Protein AF-0000000079733474 (afdb_homodimer)

Organism: Coffea canephora (NCBI:txid49390)

Nearest PDB structures (foldseek):
  1xg2-assembly1_B  TM=8.957E-01  e=2.834E-08  Actinidia chinensis
  2cj5-assembly1_A  TM=8.969E-01  e=4.869E-07  Nicotiana tabacum
  2cj7-assembly1_A  TM=8.926E-01  e=4.869E-07  Nicotiana tabacum
  1x91-assembly1_A  TM=8.180E-01  e=1.060E-05  Arabidopsis thaliana
  1x8z-assembly1_A-2  TM=7.381E-01  e=6.004E-06  Arabidopsis thaliana

Radius of gyration: 31.04 Å; Cα contacts (8 Å, |Δi|>4): 417; chains: 2; bounding box: 146×64×80 Å

Secondary structure (DSSP, 8-state):
--GGGGGGGGGTT---------------HHHHHHTTSS-HHHHHHHHHTSGGGGG--HHHHHHHHHHHHHHHHHHHHHHHHHHHHH-TT-HHHHHHHHHHHHHHHHHHHHHHHHHHHHHTT-HHHHHHHHHHHHHHHHHHHHHHHTSTT-PPPHHHHHHHHHHHHHHHHHHHHHHHH--/--GGGGGGGGGTT---------------HHHHHHTTSS-HHHHHHHHHTSGGGGG--HHHHHHHHHHHHHHHHHHHHHHHHHHHHH-TT-HHHHHHHHHHHHHHHHHHHHHHHHHHHHHTT-HHHHHHHHHHHHHHHHHHHHHHHTSTT-PPPHHHHHHHHHHHHHHHHHHHHHHHH--

Solvent-accessible surface area (backbone atoms only — not comparable to full-atom values): 19167 Å² total; per-residue (Å²): 136,77,79,73,69,74,72,67,67,71,67,65,70,68,64,72,79,69,69,74,70,71,67,70,67,75,65,50,70,63,54,60,53,26,67,66,26,89,44,42,68,60,40,49,54,57,45,70,72,37,75,68,47,82,78,41,53,73,67,48,47,30,49,50,37,45,48,50,31,36,52,48,33,49,52,50,27,53,52,33,57,54,46,42,69,68,37,76,87,36,69,67,58,28,53,53,38,50,52,32,28,52,26,28,51,51,17,36,53,25,36,53,51,16,51,55,24,49,74,70,64,36,35,58,59,18,40,47,23,36,52,45,27,45,47,32,51,53,44,37,56,38,54,32,70,73,34,86,95,46,78,74,55,68,70,57,53,53,53,48,50,50,39,34,53,39,33,47,32,26,42,31,40,34,55,60,67,54,101,134,79,79,72,69,76,72,66,66,72,67,64,69,67,63,72,78,69,69,72,70,71,67,72,68,76,65,50,72,63,55,61,52,24,68,65,26,91,43,41,68,58,42,51,54,56,44,69,71,37,74,69,49,81,78,41,54,74,67,48,47,32,49,51,37,45,49,52,31,36,51,48,33,50,52,49,27,52,51,33,56,54,46,43,67,68,39,77,86,37,70,67,58,29,53,53,38,50,53,33,27,52,26,27,50,52,17,36,53,26,36,52,50,16,50,56,23,51,77,70,64,37,35,57,60,19,40,50,23,38,53,44,26,46,48,32,52,52,45,37,56,38,54,31,69,72,34,86,93,47,76,72,56,68,70,58,52,52,51,49,50,50,38,35,52,39,32,48,32,27,44,32,40,34,56,61,69,54,100

Structure (mmCIF, N/CA/C/O backbone):
data_AF-0000000079733474-model_v1
#
loop_
_entity.id
_entity.type
_entity.pdbx_description
1 polymer 'Pectinesterase inhibitor domain-containing protein'
#
loop_
_atom_site.group_PDB
_atom_site.id
_atom_site.type_symbol
_atom_site.label_atom_id
_atom_site.label_alt_id
_atom_site.label_comp_id
_atom_site.label_asym_id
_atom_site.label_entity_id
_atom_site.label_seq_id
_atom_site.pdbx_PDB_ins_code
_atom_site.Cartn_x
_atom_site.Cartn_y
_atom_site.Cartn_z
_atom_site.occupancy
_atom_site.B_iso_or_equiv
_atom_site.auth_seq_id
_atom_site.auth_comp_id
_atom_site.auth_asym_id
_atom_site.auth_atom_id
_atom_site.pdbx_PDB_model_num
ATOM 1 N N . MET A 1 1 ? 66.438 27.531 -57.312 1 30.08 1 MET A N 1
ATOM 2 C CA . MET A 1 1 ? 66.312 27.219 -55.875 1 30.08 1 MET A CA 1
ATOM 3 C C . MET A 1 1 ? 64.812 27.156 -55.469 1 30.08 1 MET A C 1
ATOM 5 O O . MET A 1 1 ? 64.5 27.281 -54.281 1 30.08 1 MET A O 1
ATOM 9 N N . ALA A 1 2 ? 63.906 27 -56.406 1 34.25 2 ALA A N 1
ATOM 10 C CA . ALA A 1 2 ? 62.469 27.078 -56.469 1 34.25 2 ALA A CA 1
ATOM 11 C C . ALA A 1 2 ? 61.812 25.875 -55.781 1 34.25 2 ALA A C 1
ATOM 13 O O . ALA A 1 2 ? 60.594 25.672 -55.875 1 34.25 2 ALA A O 1
ATOM 14 N N . TYR A 1 3 ? 62.656 24.906 -55.25 1 37.22 3 TYR A N 1
ATOM 15 C CA . TYR A 1 3 ? 62.094 23.609 -54.906 1 37.22 3 TYR A CA 1
ATOM 16 C C . TYR A 1 3 ? 61.156 23.75 -53.688 1 37.22 3 TYR A C 1
ATOM 18 O O . TYR A 1 3 ? 60.781 22.75 -53.062 1 37.22 3 TYR A O 1
ATOM 26 N N . TYR A 1 4 ? 60.906 25.062 -53.188 1 40.09 4 TYR A N 1
ATOM 27 C CA . TYR A 1 4 ? 60.344 25.078 -51.844 1 40.09 4 TYR A CA 1
ATOM 28 C C . TYR A 1 4 ? 58.875 24.625 -51.875 1 40.09 4 TYR A C 1
ATOM 30 O O . TYR A 1 4 ? 58.219 24.547 -50.844 1 40.09 4 TYR A O 1
ATOM 38 N N . SER A 1 5 ? 58.188 24.562 -53.062 1 43.62 5 SER A N 1
ATOM 39 C CA . SER A 1 5 ? 56.75 24.75 -52.938 1 43.62 5 SER A CA 1
ATOM 40 C C . SER A 1 5 ? 56.062 23.469 -52.469 1 43.62 5 SER A C 1
ATOM 42 O O . SER A 1 5 ? 54.906 23.469 -52.125 1 43.62 5 SER A O 1
ATOM 44 N N . SER A 1 6 ? 56.656 22.266 -52.75 1 45.25 6 SER A N 1
ATOM 45 C CA . SER A 1 6 ? 55.688 21.172 -52.781 1 45.25 6 SER A CA 1
ATOM 46 C C . SER A 1 6 ? 55.344 20.703 -51.375 1 45.25 6 SER A C 1
ATOM 48 O O . SER A 1 6 ? 54.562 19.75 -51.219 1 45.25 6 SER A O 1
ATOM 50 N N . PHE A 1 7 ? 56.031 21.125 -50.312 1 41.16 7 PHE A N 1
ATOM 51 C CA . PHE A 1 7 ? 55.906 20.328 -49.094 1 41.16 7 PHE A CA 1
ATOM 52 C C . PHE A 1 7 ? 54.594 20.688 -48.375 1 41.16 7 PHE A C 1
ATOM 54 O O . PHE A 1 7 ? 54.25 20.031 -47.375 1 41.16 7 PHE A O 1
ATOM 61 N N . ALA A 1 8 ? 53.844 21.75 -48.719 1 45.03 8 ALA A N 1
ATOM 62 C CA . ALA A 1 8 ? 52.844 22.203 -47.781 1 45.03 8 ALA A CA 1
ATOM 63 C C . ALA A 1 8 ? 51.594 21.344 -47.844 1 45.03 8 ALA A C 1
ATOM 65 O O . ALA A 1 8 ? 50.688 21.438 -47 1 45.03 8 ALA A O 1
ATOM 66 N N . ILE A 1 9 ? 51.375 20.656 -48.969 1 47.38 9 ILE A N 1
ATOM 67 C CA . ILE A 1 9 ? 50 20.203 -49.156 1 47.38 9 ILE A CA 1
ATOM 68 C C . ILE A 1 9 ? 49.75 18.953 -48.312 1 47.38 9 ILE A C 1
ATOM 70 O O . ILE A 1 9 ? 48.594 18.578 -48.094 1 47.38 9 ILE A O 1
ATOM 74 N N . VAL A 1 10 ? 50.812 18.203 -47.906 1 45.06 10 VAL A N 1
ATOM 75 C CA . VAL A 1 10 ? 50.469 16.922 -47.312 1 45.06 10 VAL A CA 1
ATOM 76 C C . VAL A 1 10 ? 49.906 17.109 -45.938 1 45.06 10 VAL A C 1
ATOM 78 O O . VAL A 1 10 ? 49.375 16.172 -45.312 1 45.06 10 VAL A O 1
ATOM 81 N N . LEU A 1 11 ? 50.031 18.297 -45.281 1 43.94 11 LEU A N 1
ATOM 82 C CA . LEU A 1 11 ? 49.625 18.375 -43.875 1 43.94 11 LEU A CA 1
ATOM 83 C C . LEU A 1 11 ? 48.125 18.375 -43.719 1 43.94 11 LEU A C 1
ATOM 85 O O . LEU A 1 11 ? 47.594 18.078 -42.625 1 43.94 11 LEU A O 1
ATOM 89 N N . ALA A 1 12 ? 47.406 18.812 -44.719 1 46.16 12 ALA A N 1
ATOM 90 C CA . ALA A 1 12 ? 46 19.078 -44.406 1 46.16 12 ALA A CA 1
ATOM 91 C C . ALA A 1 12 ? 45.219 17.781 -44.219 1 46.16 12 ALA A C 1
ATOM 93 O O . ALA A 1 12 ? 44.219 17.75 -43.5 1 46.16 12 ALA A O 1
ATOM 94 N N . LEU A 1 13 ? 45.531 16.797 -45.031 1 40.66 13 LEU A N 1
ATOM 95 C CA . LEU A 1 13 ? 44.531 15.734 -45.094 1 40.66 13 LEU A CA 1
ATOM 96 C C . LEU A 1 13 ? 44.594 14.867 -43.844 1 40.66 13 LEU A C 1
ATOM 98 O O . LEU A 1 13 ? 43.844 13.906 -43.719 1 40.66 13 LEU A O 1
ATOM 102 N N . CYS A 1 14 ? 45.625 15.023 -43.094 1 40.81 14 CYS A N 1
ATOM 103 C CA . CYS A 1 14 ? 45.562 14.086 -41.969 1 40.81 14 CYS A CA 1
ATOM 104 C C . CYS A 1 14 ? 44.406 14.469 -41.031 1 40.81 14 CYS A C 1
ATOM 106 O O . CYS A 1 14 ? 44.656 15.156 -40.031 1 40.81 14 CYS A O 1
ATOM 108 N N . ILE A 1 15 ? 43.469 15.227 -41.5 1 40.75 15 ILE A N 1
ATOM 109 C CA . ILE A 1 15 ? 42.375 15.328 -40.531 1 40.75 15 ILE A CA 1
ATOM 110 C C . ILE A 1 15 ? 41.938 13.938 -40.062 1 40.75 15 ILE A C 1
ATOM 112 O O . ILE A 1 15 ? 41.531 13.109 -40.875 1 40.75 15 ILE A O 1
ATOM 116 N N . SER A 1 16 ? 42.562 13.43 -38.969 1 37.5 16 SER A N 1
ATOM 117 C CA . SER A 1 16 ? 42.344 12.289 -38.094 1 37.5 16 SER A CA 1
ATOM 118 C C . SER A 1 16 ? 40.844 12 -37.938 1 37.5 16 SER A C 1
ATOM 120 O O . SER A 1 16 ? 40.062 12.914 -37.719 1 37.5 16 SER A O 1
ATOM 122 N N . PHE A 1 17 ? 40.375 10.984 -38.75 1 41.12 17 PHE A N 1
ATOM 123 C CA . PHE A 1 17 ? 39.188 10.203 -38.375 1 41.12 17 PHE A CA 1
ATOM 124 C C . PHE A 1 17 ? 39.125 10.016 -36.844 1 41.12 17 PHE A C 1
ATOM 126 O O . PHE A 1 17 ? 39.812 9.141 -36.312 1 41.12 17 PHE A O 1
ATOM 133 N N . GLN A 1 18 ? 39.062 11.07 -36.125 1 40.47 18 GLN A N 1
ATOM 134 C CA . GLN A 1 18 ? 38.594 10.781 -34.75 1 40.47 18 GLN A CA 1
ATOM 135 C C . GLN A 1 18 ? 37.344 9.898 -34.781 1 40.47 18 GLN A C 1
ATOM 137 O O . GLN A 1 18 ? 36.312 10.305 -35.281 1 40.47 18 GLN A O 1
ATOM 142 N N . SER A 1 19 ? 37.562 8.633 -35.031 1 34.56 19 SER A N 1
ATOM 143 C CA . SER A 1 19 ? 36.469 7.738 -34.656 1 34.56 19 SER A CA 1
ATOM 144 C C . SER A 1 19 ? 35.875 8.141 -33.312 1 34.56 19 SER A C 1
ATOM 146 O O . SER A 1 19 ? 36.531 8.078 -32.281 1 34.56 19 SER A O 1
ATOM 148 N N . ALA A 1 20 ? 34.969 9.062 -33.25 1 39.34 20 ALA A N 1
ATOM 149 C CA . ALA A 1 20 ? 34.094 9.07 -32.094 1 39.34 20 ALA A CA 1
ATOM 150 C C . ALA A 1 20 ? 33.781 7.645 -31.641 1 39.34 20 ALA A C 1
ATOM 152 O O . ALA A 1 20 ? 33.094 6.891 -32.344 1 39.34 20 ALA A O 1
ATOM 153 N N . ILE A 1 21 ? 34.781 6.98 -31.109 1 38.31 21 ILE A N 1
ATOM 154 C CA . ILE A 1 21 ? 34.375 5.852 -30.297 1 38.31 21 ILE A CA 1
ATOM 155 C C . ILE A 1 21 ? 33.031 6.172 -29.641 1 38.31 21 ILE A C 1
ATOM 157 O O . ILE A 1 21 ? 32.938 7.055 -28.797 1 38.31 21 ILE A O 1
ATOM 161 N N . HIS A 1 22 ? 32 6.086 -30.406 1 38.53 22 HIS A N 1
ATOM 162 C CA . HIS A 1 22 ? 30.734 5.898 -29.703 1 38.53 22 HIS A CA 1
ATOM 163 C C . HIS A 1 22 ? 30.859 4.859 -28.594 1 38.53 22 HIS A C 1
ATOM 165 O O . HIS A 1 22 ? 30.875 3.654 -28.875 1 38.53 22 HIS A O 1
ATOM 171 N N . VAL A 1 23 ? 31.703 5.109 -27.578 1 38.56 23 VAL A N 1
ATOM 172 C CA . VAL A 1 23 ? 31.484 4.32 -26.359 1 38.56 23 VAL A CA 1
ATOM 173 C C . VAL A 1 23 ? 30 4.121 -26.141 1 38.56 23 VAL A C 1
ATOM 175 O O . VAL A 1 23 ? 29.25 5.086 -25.953 1 38.56 23 VAL A O 1
ATOM 178 N N . GLN A 1 24 ? 29.359 3.363 -26.859 1 39.94 24 GLN A N 1
ATOM 179 C CA . GLN A 1 24 ? 28.109 2.908 -26.25 1 39.94 24 GLN A CA 1
ATOM 180 C C . GLN A 1 24 ? 28.266 2.713 -24.75 1 39.94 24 GLN A C 1
ATOM 182 O O . GLN A 1 24 ? 28.969 1.796 -24.312 1 39.94 24 GLN A O 1
ATOM 187 N N . GLY A 1 25 ? 28.547 3.74 -24.047 1 41 25 GLY A N 1
ATOM 188 C CA . GLY A 1 25 ? 28.703 3.609 -22.609 1 41 25 GLY A CA 1
ATOM 189 C C . GLY A 1 25 ? 27.812 2.539 -22 1 41 25 GLY A C 1
ATOM 190 O O . GLY A 1 25 ? 26.594 2.572 -22.188 1 41 25 GLY A O 1
ATOM 191 N N . ASP A 1 26 ? 28.156 1.216 -22.109 1 46.62 26 ASP A N 1
ATOM 192 C CA . ASP A 1 26 ? 27.484 0.209 -21.281 1 46.62 26 ASP A CA 1
ATOM 193 C C . ASP A 1 26 ? 26.812 0.846 -20.078 1 46.62 26 ASP A C 1
ATOM 195 O O . ASP A 1 26 ? 27.484 1.396 -19.203 1 46.62 26 ASP A O 1
ATOM 199 N N . SER A 1 27 ? 25.672 1.315 -20.125 1 64.75 27 SER A N 1
ATOM 200 C CA . SER A 1 27 ? 24.953 1.876 -18.984 1 64.75 27 SER A CA 1
ATOM 201 C C . SER A 1 27 ? 25.219 1.09 -17.703 1 64.75 27 SER A C 1
ATOM 203 O O . SER A 1 27 ? 25.125 -0.139 -17.703 1 64.75 27 SER A O 1
ATOM 205 N N . SER A 1 28 ? 25.906 1.694 -16.766 1 86.19 28 SER A N 1
ATOM 206 C CA . SER A 1 28 ? 26.156 1.092 -15.461 1 86.19 28 SER A CA 1
ATOM 207 C C . SER A 1 28 ? 24.875 0.479 -14.891 1 86.19 28 SER A C 1
ATOM 209 O O . SER A 1 28 ? 23.781 0.761 -15.367 1 86.19 28 SER A O 1
ATOM 211 N N . LEU A 1 29 ? 24.984 -0.535 -14.258 1 94.25 29 LEU A N 1
ATOM 212 C CA . LEU A 1 29 ? 23.859 -1.15 -13.562 1 94.25 29 LEU A CA 1
ATOM 213 C C . LEU A 1 29 ? 22.969 -0.09 -12.922 1 94.25 29 LEU A C 1
ATOM 215 O O . LEU A 1 29 ? 21.75 -0.213 -12.938 1 94.25 29 LEU A O 1
ATOM 219 N N . ILE A 1 30 ? 23.547 0.97 -12.539 1 96.31 30 ILE A N 1
ATOM 220 C CA . ILE A 1 30 ? 22.797 2.062 -11.922 1 96.31 30 ILE A CA 1
ATOM 221 C C . ILE A 1 30 ? 21.906 2.729 -12.961 1 96.31 30 ILE A C 1
ATOM 223 O O . ILE A 1 30 ? 20.719 2.949 -12.719 1 96.31 30 ILE A O 1
ATOM 227 N N . GLU A 1 31 ? 22.438 3.037 -14.125 1 95.56 31 GLU A N 1
ATOM 228 C CA . GLU A 1 31 ? 21.656 3.699 -15.172 1 95.56 31 GLU A CA 1
ATOM 229 C C . GLU A 1 31 ? 20.5 2.82 -15.648 1 95.56 31 GLU A C 1
ATOM 231 O O . GLU A 1 31 ? 19.375 3.293 -15.797 1 95.56 31 GLU A O 1
ATOM 236 N N . SER A 1 32 ? 20.797 1.6 -15.852 1 95.31 32 SER A N 1
ATOM 237 C CA . SER A 1 32 ? 19.75 0.675 -16.297 1 95.31 32 SER A CA 1
ATOM 238 C C . SER A 1 32 ? 18.672 0.508 -15.234 1 95.31 32 SER A C 1
ATOM 240 O O . SER A 1 32 ? 17.484 0.453 -15.555 1 95.31 32 SER A O 1
ATOM 242 N N . THR A 1 33 ? 19.094 0.412 -13.969 1 95.94 33 THR A N 1
ATOM 243 C CA . THR A 1 33 ? 18.172 0.291 -12.844 1 95.94 33 THR A CA 1
ATOM 244 C C . THR A 1 33 ? 17.297 1.529 -12.734 1 95.94 33 THR A C 1
ATOM 246 O O . THR A 1 33 ? 16.094 1.421 -12.461 1 95.94 33 THR A O 1
ATOM 249 N N . CYS A 1 34 ? 17.781 2.676 -13.039 1 97.56 34 CYS A N 1
ATOM 250 C CA . CYS A 1 34 ? 17.047 3.922 -12.812 1 97.56 34 CYS A CA 1
ATOM 251 C C . CYS A 1 34 ? 16.109 4.227 -13.984 1 97.56 34 CYS A C 1
ATOM 253 O O . CYS A 1 34 ? 15.188 5.027 -13.844 1 97.56 34 CYS A O 1
ATOM 255 N N . LYS A 1 35 ? 16.266 3.607 -15.086 1 95.75 35 LYS A N 1
ATOM 256 C CA . LYS A 1 35 ? 15.43 3.842 -16.266 1 95.75 35 LYS A CA 1
ATOM 257 C C . LYS A 1 35 ? 14.008 3.355 -16.016 1 95.75 35 LYS A C 1
ATOM 259 O O . LYS A 1 35 ? 13.062 3.846 -16.656 1 95.75 35 LYS A O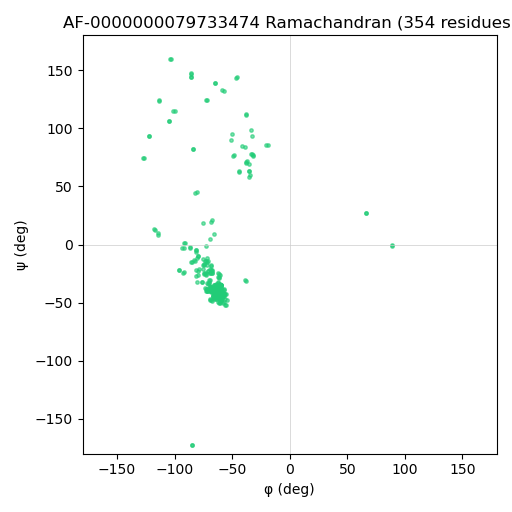 1
ATOM 264 N N . VAL A 1 36 ? 13.906 2.467 -15.07 1 93.31 36 VAL A N 1
ATOM 265 C CA . VAL A 1 36 ? 12.586 1.883 -14.836 1 93.31 36 VAL A CA 1
ATOM 266 C C . VAL A 1 36 ? 11.844 2.697 -13.781 1 93.31 36 VAL A C 1
ATOM 268 O O . VAL A 1 36 ? 10.719 2.35 -13.406 1 93.31 36 VAL A O 1
ATOM 271 N N . THR A 1 37 ? 12.383 3.738 -13.273 1 95.19 37 THR A N 1
ATOM 272 C CA . THR A 1 37 ? 11.773 4.523 -12.203 1 95.19 37 THR A CA 1
ATOM 273 C C . THR A 1 37 ? 11.188 5.82 -12.75 1 95.19 37 THR A C 1
ATOM 275 O O . THR A 1 37 ? 11.578 6.281 -13.828 1 95.19 37 THR A O 1
ATOM 278 N N . ASN A 1 38 ? 10.266 6.438 -12.031 1 93.62 38 ASN A N 1
ATOM 279 C CA . ASN A 1 38 ? 9.609 7.672 -12.438 1 93.62 38 ASN A CA 1
ATOM 280 C C . ASN A 1 38 ? 10.461 8.898 -12.102 1 93.62 38 ASN A C 1
ATOM 282 O O . ASN A 1 38 ? 10.195 9.992 -12.594 1 93.62 38 ASN A O 1
ATOM 286 N N . TYR A 1 39 ? 11.43 8.758 -11.305 1 97.44 39 TYR A N 1
ATOM 287 C CA . TYR A 1 39 ? 12.297 9.852 -10.883 1 97.44 39 TYR A CA 1
ATOM 288 C C . TYR A 1 39 ? 13.766 9.523 -11.133 1 97.44 39 TYR A C 1
ATOM 290 O O . TYR A 1 39 ? 14.531 9.344 -10.188 1 97.44 39 TYR A O 1
ATOM 298 N N . TYR A 1 40 ? 14.125 9.594 -12.461 1 97.38 40 TYR A N 1
ATOM 299 C CA . TYR A 1 40 ? 15.422 9.141 -12.953 1 97.38 40 TYR A CA 1
ATOM 300 C C . TYR A 1 40 ? 16.547 9.914 -12.289 1 97.38 40 TYR A C 1
ATOM 302 O O . TYR A 1 40 ? 17.5 9.32 -11.773 1 97.38 40 TYR A O 1
ATOM 310 N N . ASP A 1 41 ? 16.422 11.219 -12.258 1 97.69 41 ASP A N 1
ATOM 311 C CA . ASP A 1 41 ? 17.5 12.047 -11.719 1 97.69 41 ASP A CA 1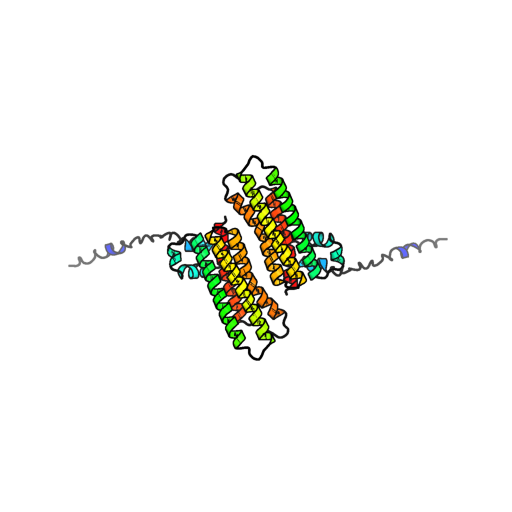
ATOM 312 C C . ASP A 1 41 ? 17.672 11.812 -10.219 1 97.69 41 ASP A C 1
ATOM 314 O O . ASP A 1 41 ? 18.797 11.766 -9.719 1 97.69 41 ASP A O 1
ATOM 318 N N . LEU A 1 42 ? 16.594 11.664 -9.578 1 98.31 42 LEU A N 1
ATOM 319 C CA . LEU A 1 42 ? 16.641 11.367 -8.148 1 98.31 42 LEU A CA 1
ATOM 320 C C . LEU A 1 42 ? 17.297 10.008 -7.906 1 98.31 42 LEU A C 1
ATOM 322 O O . LEU A 1 42 ? 18.125 9.859 -7 1 98.31 42 LEU A O 1
ATOM 326 N N . CYS A 1 43 ? 16.906 9.078 -8.68 1 98.5 43 CYS A N 1
ATOM 327 C CA . CYS A 1 43 ? 17.484 7.738 -8.609 1 98.5 43 CYS A CA 1
ATOM 328 C C . CYS A 1 43 ? 19 7.789 -8.789 1 98.5 43 CYS A C 1
ATOM 330 O O . CYS A 1 43 ? 19.75 7.312 -7.938 1 98.5 43 CYS A O 1
ATOM 332 N N . ILE A 1 44 ? 19.438 8.438 -9.844 1 98.12 44 ILE A N 1
ATOM 333 C CA . ILE A 1 44 ? 20.859 8.523 -10.195 1 98.12 44 ILE A CA 1
ATOM 334 C C . ILE A 1 44 ? 21.625 9.219 -9.078 1 98.12 44 ILE A C 1
ATOM 336 O O . ILE A 1 44 ? 22.625 8.695 -8.586 1 98.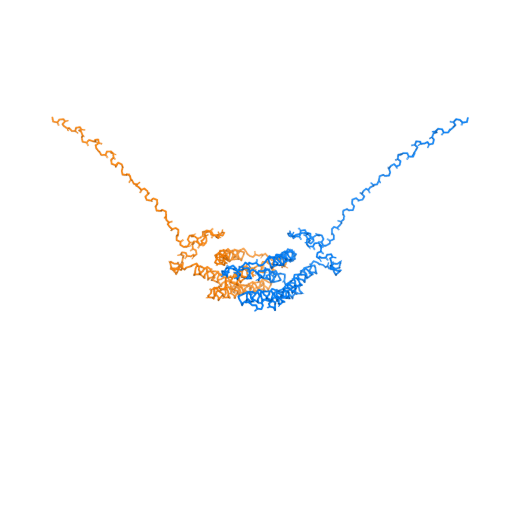12 44 ILE A O 1
ATOM 340 N N . SER A 1 45 ? 21.156 10.32 -8.664 1 97.81 45 SER A N 1
ATOM 341 C CA . SER A 1 45 ? 21.875 11.094 -7.656 1 97.81 45 SER A CA 1
ATOM 342 C C . SER A 1 45 ? 21.922 10.352 -6.324 1 97.81 45 SER A C 1
ATOM 344 O O . SER A 1 45 ? 22.953 10.375 -5.641 1 97.81 45 SER A O 1
ATOM 346 N N . SER A 1 46 ? 20.859 9.672 -5.922 1 98.19 46 SER A N 1
ATOM 347 C CA . SER A 1 46 ? 20.812 8.945 -4.656 1 98.19 46 SER A CA 1
ATOM 348 C C . SER A 1 46 ? 21.797 7.777 -4.652 1 98.19 46 SER A C 1
ATOM 350 O O . SER A 1 46 ? 22.562 7.609 -3.707 1 98.19 46 SER A O 1
ATOM 352 N N . LEU A 1 47 ? 21.766 7.062 -5.691 1 98.19 47 LEU A N 1
ATOM 353 C CA . LEU A 1 47 ? 22.609 5.871 -5.758 1 98.19 47 LEU A CA 1
ATOM 354 C C . LEU A 1 47 ? 24.078 6.246 -5.926 1 98.19 47 LEU A C 1
ATOM 356 O O . LEU A 1 47 ? 24.938 5.672 -5.273 1 98.19 47 LEU A O 1
ATOM 360 N N . LYS A 1 48 ? 24.359 7.215 -6.707 1 96.38 48 LYS A N 1
ATOM 361 C CA . LYS A 1 48 ? 25.75 7.602 -6.961 1 96.38 48 LYS A CA 1
ATOM 362 C C . LYS A 1 48 ? 26.359 8.258 -5.734 1 96.38 48 LYS A C 1
ATOM 364 O O . LYS A 1 48 ? 27.594 8.312 -5.605 1 96.38 48 LYS A O 1
ATOM 369 N N . SER A 1 49 ? 25.516 8.781 -4.883 1 96.44 49 SER A N 1
ATOM 370 C CA . SER A 1 49 ? 26.016 9.391 -3.66 1 96.44 49 SER A CA 1
ATOM 371 C C . SER A 1 49 ? 26.438 8.336 -2.648 1 96.44 49 SER A C 1
ATOM 373 O O . SER A 1 49 ? 27.125 8.648 -1.667 1 96.44 49 SER A O 1
ATOM 375 N N . ASP A 1 50 ? 26.016 7.148 -2.791 1 96.81 50 ASP A N 1
ATOM 376 C CA . ASP A 1 50 ? 26.406 6.035 -1.929 1 96.81 50 ASP A CA 1
ATOM 377 C C . ASP A 1 50 ? 27.484 5.184 -2.586 1 96.81 50 ASP A C 1
ATOM 379 O O . ASP A 1 50 ? 27.203 4.457 -3.547 1 96.81 50 ASP A O 1
ATOM 383 N N . LEU A 1 51 ? 28.656 5.121 -2.066 1 94.75 51 LEU A N 1
ATOM 384 C CA . LEU A 1 51 ? 29.812 4.469 -2.674 1 94.75 51 LEU A CA 1
ATOM 385 C C . LEU A 1 51 ? 29.609 2.957 -2.736 1 94.75 51 LEU A C 1
ATOM 387 O O . LEU A 1 51 ? 30.234 2.277 -3.561 1 94.75 51 LEU A O 1
ATOM 391 N N . THR A 1 52 ? 28.781 2.475 -1.935 1 95.38 52 THR A N 1
ATOM 392 C CA . THR A 1 52 ? 28.562 1.032 -1.947 1 95.38 52 THR A CA 1
ATOM 393 C C . THR A 1 52 ? 27.797 0.615 -3.195 1 95.38 52 THR A C 1
ATOM 395 O O . THR A 1 52 ? 27.75 -0.569 -3.535 1 95.38 52 THR A O 1
ATOM 398 N N . SER A 1 53 ? 27.203 1.585 -3.885 1 95.75 53 SER A N 1
ATOM 399 C CA . SER A 1 53 ? 26.422 1.294 -5.086 1 95.75 53 SER A CA 1
ATOM 400 C C . SER A 1 53 ? 27.328 0.825 -6.227 1 95.75 53 SER A C 1
ATOM 402 O O . SER A 1 53 ? 26.859 0.158 -7.152 1 95.75 53 SER A O 1
ATOM 404 N N . LEU A 1 54 ? 28.594 1.164 -6.242 1 91.88 54 LEU A N 1
ATOM 405 C CA . LEU A 1 54 ? 29.531 0.845 -7.316 1 91.88 54 LEU A CA 1
ATOM 406 C C . LEU A 1 54 ? 29.672 -0.665 -7.477 1 91.88 54 LEU A C 1
ATOM 408 O O . LEU A 1 54 ? 29.922 -1.155 -8.578 1 91.88 54 LEU A O 1
ATOM 412 N N . ASN A 1 55 ? 29.484 -1.399 -6.402 1 92.94 55 ASN A N 1
ATOM 413 C CA . ASN A 1 55 ? 29.656 -2.848 -6.453 1 92.94 55 ASN A CA 1
ATOM 414 C C . ASN A 1 55 ? 28.344 -3.576 -6.145 1 92.94 55 ASN A C 1
ATOM 416 O O . ASN A 1 55 ? 28.344 -4.785 -5.918 1 92.94 55 ASN A O 1
ATOM 420 N N . ALA A 1 56 ? 27.297 -2.861 -6.152 1 96.31 56 ALA A N 1
ATOM 421 C CA . ALA A 1 56 ? 26.016 -3.463 -5.777 1 96.31 56 ALA A CA 1
ATOM 422 C C . ALA A 1 56 ? 25.344 -4.125 -6.977 1 96.31 56 ALA A C 1
ATOM 424 O O . ALA A 1 56 ? 25.5 -3.67 -8.109 1 96.31 56 ALA A O 1
ATOM 425 N N . ASP A 1 57 ? 24.703 -5.195 -6.734 1 96.19 57 ASP A N 1
ATOM 426 C CA . ASP A 1 57 ? 23.781 -5.734 -7.723 1 96.19 57 ASP A CA 1
ATOM 427 C C . ASP A 1 57 ? 22.406 -5.07 -7.609 1 96.19 57 ASP A C 1
ATOM 429 O O . ASP A 1 57 ? 22.234 -4.09 -6.879 1 96.19 57 ASP A O 1
ATOM 433 N N . ALA A 1 58 ? 21.422 -5.551 -8.32 1 95.19 58 ALA A N 1
ATOM 434 C CA . ALA A 1 58 ? 20.109 -4.926 -8.352 1 95.19 58 ALA A CA 1
ATOM 435 C C . ALA A 1 58 ? 19.469 -4.91 -6.969 1 95.19 58 ALA A C 1
ATOM 437 O O . ALA A 1 58 ? 18.844 -3.918 -6.574 1 95.19 58 ALA A O 1
ATOM 438 N N . ASN A 1 59 ? 19.594 -6.023 -6.262 1 97.81 59 ASN A N 1
ATOM 439 C CA . ASN A 1 59 ? 19.094 -6.066 -4.891 1 97.81 59 ASN A CA 1
ATOM 440 C C . ASN A 1 59 ? 19.797 -5.051 -4 1 97.81 59 ASN A C 1
ATOM 442 O O . ASN A 1 59 ? 19.156 -4.359 -3.207 1 97.81 59 ASN A O 1
ATOM 446 N N . GLY A 1 60 ? 21.047 -4.984 -4.137 1 98.25 60 GLY A N 1
ATOM 447 C CA . GLY A 1 60 ? 21.812 -3.994 -3.391 1 98.25 60 GLY A CA 1
ATOM 448 C C . GLY A 1 60 ? 21.375 -2.568 -3.674 1 98.25 60 GLY A C 1
ATOM 449 O O . GLY A 1 60 ? 21.328 -1.735 -2.768 1 98.25 60 GLY A O 1
ATOM 450 N N . LEU A 1 61 ? 21.062 -2.281 -4.867 1 98.62 61 LEU A N 1
ATOM 451 C CA . LEU A 1 61 ? 20.594 -0.948 -5.23 1 98.62 61 LEU A CA 1
ATOM 452 C C . LEU A 1 61 ? 19.234 -0.656 -4.598 1 98.62 61 LEU A C 1
ATOM 454 O O . LEU A 1 61 ? 18.984 0.466 -4.156 1 98.62 61 LEU A O 1
ATOM 458 N N . ALA A 1 62 ? 18.375 -1.648 -4.555 1 98.69 62 ALA A N 1
ATOM 459 C CA . ALA A 1 62 ? 17.094 -1.497 -3.865 1 98.69 62 ALA A CA 1
ATOM 460 C C . ALA A 1 62 ? 17.297 -1.188 -2.385 1 98.69 62 ALA A C 1
ATOM 462 O O . ALA A 1 62 ? 16.672 -0.287 -1.837 1 98.69 62 ALA A O 1
ATOM 463 N N . ILE A 1 63 ? 18.219 -1.915 -1.82 1 98.88 63 ILE A N 1
ATOM 464 C CA . ILE A 1 63 ? 18.531 -1.74 -0.404 1 98.88 63 ILE A CA 1
ATOM 465 C C . ILE A 1 63 ? 19.016 -0.314 -0.152 1 98.88 63 ILE A C 1
ATOM 467 O O . ILE A 1 63 ? 18.562 0.345 0.789 1 98.88 63 ILE A O 1
ATOM 471 N N . ILE A 1 64 ? 19.859 0.18 -0.958 1 98.75 64 ILE A N 1
ATOM 472 C CA . ILE A 1 64 ? 20.375 1.537 -0.814 1 98.75 64 ILE A CA 1
ATOM 473 C C . ILE A 1 64 ? 19.219 2.537 -0.896 1 98.75 64 ILE A C 1
ATOM 475 O O . ILE A 1 64 ? 19.125 3.449 -0.073 1 98.75 64 ILE A O 1
ATOM 479 N N . MET A 1 65 ? 18.359 2.398 -1.841 1 98.81 65 MET A N 1
ATOM 480 C CA . MET A 1 65 ? 17.266 3.352 -2.012 1 98.81 65 MET A CA 1
ATOM 481 C C . MET A 1 65 ? 16.328 3.316 -0.817 1 98.81 65 MET A C 1
ATOM 483 O O . MET A 1 65 ? 15.805 4.352 -0.399 1 98.81 65 MET A O 1
ATOM 487 N N . VAL A 1 66 ? 16.047 2.113 -0.267 1 98.94 66 VAL A N 1
ATOM 488 C CA . VAL A 1 66 ? 15.195 2.016 0.917 1 98.94 66 VAL A CA 1
ATOM 489 C C . VAL A 1 66 ? 15.898 2.672 2.107 1 98.94 66 VAL A C 1
ATOM 491 O O . VAL A 1 66 ? 15.25 3.326 2.93 1 98.94 66 VAL A O 1
ATOM 494 N N . ARG A 1 67 ? 17.156 2.557 2.166 1 98.88 67 ARG A N 1
ATOM 495 C CA . ARG A 1 67 ? 17.891 3.23 3.225 1 98.88 67 ARG A CA 1
ATOM 496 C C . ARG A 1 67 ? 17.828 4.746 3.062 1 98.88 67 ARG A C 1
ATOM 498 O O . ARG A 1 67 ? 17.75 5.48 4.051 1 98.88 67 ARG A O 1
ATOM 505 N N . VAL A 1 68 ? 17.891 5.215 1.875 1 98.88 68 VAL A N 1
ATOM 506 C CA . VAL A 1 68 ? 17.719 6.641 1.618 1 98.88 68 VAL A CA 1
ATOM 507 C C . VAL A 1 68 ? 16.344 7.098 2.096 1 98.88 68 VAL A C 1
ATOM 509 O O . VAL A 1 68 ? 16.219 8.148 2.73 1 98.88 68 VAL A O 1
ATOM 512 N N . ALA A 1 69 ? 15.32 6.316 1.812 1 98.94 69 ALA A N 1
ATOM 513 C CA . ALA A 1 69 ? 13.977 6.621 2.291 1 98.94 69 ALA A CA 1
ATOM 514 C C . ALA A 1 69 ? 13.93 6.648 3.814 1 98.94 69 ALA A C 1
ATOM 516 O O . ALA A 1 69 ? 13.336 7.555 4.41 1 98.94 69 ALA A O 1
ATOM 517 N N . MET A 1 70 ? 14.578 5.691 4.395 1 98.88 70 MET A N 1
ATOM 518 C CA . MET A 1 70 ? 14.586 5.602 5.852 1 98.88 70 MET A CA 1
ATOM 519 C C . MET A 1 70 ? 15.273 6.809 6.469 1 98.88 70 MET A C 1
ATOM 521 O O . MET A 1 70 ? 14.805 7.363 7.465 1 98.88 70 MET A O 1
ATOM 525 N N . ALA A 1 71 ? 16.375 7.207 5.906 1 98.75 71 ALA A N 1
ATOM 526 C CA . ALA A 1 71 ? 17.078 8.391 6.383 1 98.75 71 ALA A CA 1
ATOM 527 C C . ALA A 1 71 ? 16.203 9.641 6.25 1 98.75 71 ALA A C 1
ATOM 529 O O . ALA A 1 71 ? 16.172 10.477 7.156 1 98.75 71 ALA A O 1
ATOM 530 N N . ASN A 1 72 ? 15.555 9.75 5.148 1 98.75 72 ASN A N 1
ATOM 531 C CA . ASN A 1 72 ? 14.656 10.875 4.93 1 98.75 72 ASN A CA 1
ATOM 532 C C . ASN A 1 72 ? 13.539 10.914 5.973 1 98.75 72 ASN A C 1
ATOM 534 O O . ASN A 1 72 ? 13.266 11.961 6.562 1 98.75 72 ASN A O 1
ATOM 538 N N . ALA A 1 73 ? 12.914 9.781 6.207 1 98.88 73 ALA A N 1
ATOM 539 C CA . ALA A 1 73 ? 11.844 9.688 7.191 1 98.88 73 ALA A CA 1
ATOM 540 C C . ALA A 1 73 ? 12.352 10 8.594 1 98.88 73 ALA A C 1
ATOM 542 O O . ALA A 1 73 ? 11.68 10.695 9.359 1 98.88 73 ALA A O 1
ATOM 543 N N . THR A 1 74 ? 13.508 9.523 8.883 1 98.88 74 THR A N 1
ATOM 544 C CA . THR A 1 74 ? 14.102 9.758 10.195 1 98.88 74 THR A CA 1
ATOM 545 C C . THR A 1 74 ? 14.406 11.242 10.398 1 98.88 74 THR A C 1
ATOM 547 O O . THR A 1 74 ? 14.133 11.797 11.461 1 98.88 74 THR A O 1
ATOM 550 N N . ALA A 1 75 ? 14.953 11.859 9.391 1 98.69 75 ALA A N 1
ATOM 551 C CA . ALA A 1 75 ? 15.234 13.289 9.461 1 98.69 75 ALA A CA 1
ATOM 552 C C . ALA A 1 75 ? 13.953 14.094 9.656 1 98.69 75 ALA A C 1
ATOM 554 O O . ALA A 1 75 ? 13.93 15.062 10.422 1 98.69 75 ALA A O 1
ATOM 555 N N . THR A 1 76 ? 12.938 13.711 8.992 1 98.69 76 THR A N 1
ATOM 556 C CA . THR A 1 76 ? 11.664 14.406 9.125 1 98.69 76 THR A CA 1
ATOM 557 C C . THR A 1 76 ? 11.078 14.211 10.523 1 98.69 76 THR A C 1
ATOM 559 O O . THR A 1 76 ? 10.578 15.164 11.125 1 98.69 76 THR A O 1
ATOM 562 N N . ASN A 1 77 ? 11.125 13 11.023 1 98.44 77 ASN A N 1
ATOM 563 C CA . ASN A 1 77 ? 10.672 12.719 12.383 1 98.44 77 ASN A CA 1
ATOM 564 C C . ASN A 1 77 ? 11.406 13.586 13.398 1 98.44 77 ASN A C 1
ATOM 566 O O . ASN A 1 77 ? 10.781 14.164 14.297 1 98.44 77 ASN A O 1
ATOM 570 N N . THR A 1 78 ? 12.68 13.727 13.234 1 97.69 78 THR A N 1
ATOM 571 C CA . THR A 1 78 ? 13.5 14.547 14.125 1 97.69 78 THR A CA 1
ATOM 572 C C . THR A 1 78 ? 13.109 16.016 14.023 1 97.69 78 THR A C 1
ATOM 574 O O . THR A 1 78 ? 12.977 16.703 15.039 1 97.69 78 THR A O 1
ATOM 577 N N . TYR A 1 79 ? 12.922 16.516 12.875 1 97.75 79 TYR A N 1
ATOM 578 C CA . TYR A 1 79 ? 12.461 17.875 12.641 1 97.75 79 TYR A CA 1
ATOM 579 C C . TYR A 1 79 ? 11.141 18.141 13.359 1 97.75 79 TYR A C 1
ATOM 581 O O . TYR A 1 79 ? 11.008 19.141 14.078 1 97.75 79 TYR A O 1
ATOM 589 N N . LEU A 1 80 ? 10.211 17.219 13.227 1 97.19 80 LEU A N 1
ATOM 590 C CA . LEU A 1 80 ? 8.891 17.375 13.828 1 97.19 80 LEU A CA 1
ATOM 591 C C . LEU A 1 80 ? 8.984 17.359 15.352 1 97.19 80 LEU A C 1
ATOM 593 O O . LEU A 1 80 ? 8.32 18.156 16.016 1 97.19 80 LEU A O 1
ATOM 597 N N . SER A 1 81 ? 9.805 16.484 15.836 1 95.12 81 SER A N 1
ATOM 598 C CA . SER A 1 81 ? 10 16.422 17.281 1 95.12 81 SER A CA 1
ATOM 599 C C . SER A 1 81 ? 10.531 17.75 17.828 1 95.12 81 SER A C 1
ATOM 601 O O . SER A 1 81 ? 10.117 18.203 18.891 1 95.12 81 SER A O 1
ATOM 603 N N . SER A 1 82 ? 11.352 18.422 17.078 1 94.5 82 SER A N 1
ATOM 604 C CA . SER A 1 82 ? 11.891 19.719 17.469 1 94.5 82 SER A CA 1
ATOM 605 C C . SER A 1 82 ? 10.812 20.812 17.422 1 94.5 82 SER A C 1
ATOM 607 O O . SER A 1 82 ? 10.805 21.719 18.234 1 94.5 82 SER A O 1
ATOM 609 N N . GLN A 1 83 ? 9.93 20.656 16.469 1 92.62 83 GLN A N 1
ATOM 610 C CA . GLN A 1 83 ? 8.844 21.625 16.312 1 92.62 83 GLN A CA 1
ATOM 611 C C . GLN A 1 83 ? 7.859 21.516 17.484 1 92.62 83 GLN A C 1
ATOM 613 O O . GLN A 1 83 ? 7.27 22.516 17.891 1 92.62 83 GLN A O 1
ATOM 618 N N . VAL A 1 84 ? 7.621 20.344 17.984 1 90.44 84 VAL A N 1
ATOM 619 C CA . VAL A 1 84 ? 6.742 20.141 19.125 1 90.44 84 VAL A CA 1
ATOM 620 C C . VAL A 1 84 ? 7.273 20.906 20.328 1 90.44 84 VAL A C 1
ATOM 622 O O . VAL A 1 84 ? 6.504 21.547 21.062 1 90.44 84 VAL A O 1
ATOM 625 N N . LEU A 1 85 ? 8.508 20.984 20.453 1 85.44 85 LEU A N 1
ATOM 626 C CA . LEU A 1 85 ? 9.156 21.672 21.578 1 85.44 85 LEU A CA 1
ATOM 627 C C . LEU A 1 85 ? 9.039 23.188 21.438 1 85.44 85 LEU A C 1
ATOM 629 O O . LEU A 1 85 ? 8.922 23.906 22.438 1 85.44 85 LEU A O 1
ATOM 633 N N . SER A 1 86 ? 8.883 23.641 20.203 1 82.94 86 SER A N 1
ATOM 634 C CA . SER A 1 86 ? 8.859 25.078 19.938 1 82.94 86 SER A CA 1
ATOM 635 C C . SER A 1 86 ? 7.438 25.625 19.969 1 82.94 86 SER A C 1
ATOM 637 O O . SER A 1 86 ? 7.23 26.828 20.156 1 82.94 86 SER A O 1
ATOM 639 N N . ALA A 1 87 ? 6.41 24.719 19.719 1 76.56 87 ALA A N 1
ATOM 640 C CA . ALA A 1 87 ? 5.016 25.141 19.609 1 76.56 87 ALA A CA 1
ATOM 641 C C . ALA A 1 87 ? 4.379 25.297 20.984 1 76.56 87 ALA A C 1
ATOM 643 O O . ALA A 1 87 ? 3.182 25.062 21.156 1 76.56 87 ALA A O 1
ATOM 644 N N . THR A 1 88 ? 4.945 25.875 21.969 1 72.38 88 THR A N 1
ATOM 645 C CA . THR A 1 88 ? 4.621 25.875 23.391 1 72.38 88 THR A CA 1
ATOM 646 C C . THR A 1 88 ? 3.234 26.453 23.641 1 72.38 88 THR A C 1
ATOM 648 O O . THR A 1 88 ? 2.482 25.953 24.469 1 72.38 88 THR A O 1
ATOM 651 N N . ASN A 1 89 ? 2.766 27.281 22.812 1 80.31 89 ASN A N 1
ATOM 652 C CA . ASN A 1 89 ? 1.523 27.938 23.234 1 80.31 89 ASN A CA 1
ATOM 653 C C . ASN A 1 89 ? 0.359 27.531 22.328 1 80.31 89 ASN A C 1
ATOM 655 O O . ASN A 1 89 ? -0.755 28.047 22.484 1 80.31 89 ASN A O 1
ATOM 659 N N . ASP A 1 90 ? 0.555 26.562 21.438 1 86.19 90 ASP A N 1
ATOM 660 C CA . ASP A 1 90 ? -0.506 26.125 20.547 1 86.19 90 ASP A CA 1
ATOM 661 C C . ASP A 1 90 ? -0.778 24.625 20.719 1 86.19 90 ASP A C 1
ATOM 663 O O . ASP A 1 90 ? -0.133 23.797 20.062 1 86.19 90 ASP A O 1
ATOM 667 N N . THR A 1 91 ? -1.749 24.344 21.594 1 90.12 91 THR A N 1
ATOM 668 C CA . THR A 1 91 ? -2.029 22.969 21.984 1 90.12 91 THR A CA 1
ATOM 669 C C . THR A 1 91 ? -2.477 22.141 20.781 1 90.12 91 THR A C 1
ATOM 671 O O . THR A 1 91 ? -2.078 20.984 20.625 1 90.12 91 THR A O 1
ATOM 674 N N . LEU A 1 92 ? -3.291 22.75 19.922 1 92.44 92 LEU A N 1
ATOM 675 C CA . LEU A 1 92 ? -3.77 22.031 18.734 1 92.44 92 LEU A CA 1
ATOM 676 C C . LEU A 1 92 ? -2.621 21.734 17.781 1 92.44 92 LEU A C 1
ATOM 678 O O . LEU A 1 92 ? -2.473 20.594 17.312 1 92.44 92 LEU A O 1
ATOM 682 N N . MET A 1 93 ? -1.828 22.734 17.609 1 91.5 93 MET A N 1
ATOM 683 C CA . MET A 1 93 ? -0.688 22.562 16.719 1 91.5 93 MET A CA 1
ATOM 684 C C . MET A 1 93 ? 0.274 21.5 17.25 1 91.5 93 MET A C 1
ATOM 686 O O . MET A 1 93 ? 0.761 20.656 16.484 1 91.5 93 MET A O 1
ATOM 690 N N . LYS A 1 94 ? 0.497 21.5 18.469 1 92.94 94 LYS A N 1
ATOM 691 C CA . LYS A 1 94 ? 1.372 20.516 19.094 1 92.94 94 LYS A CA 1
ATOM 692 C C . LYS A 1 94 ? 0.838 19.109 18.891 1 92.94 94 LYS A C 1
ATOM 694 O O . LYS A 1 94 ? 1.596 18.188 18.547 1 92.94 94 LYS A O 1
ATOM 699 N N . LYS A 1 95 ? -0.39 18.969 19.125 1 94 95 LYS A N 1
ATOM 700 C CA . LYS A 1 95 ? -1.016 17.656 18.938 1 94 95 LYS A CA 1
ATOM 701 C C . LYS A 1 95 ? -0.885 17.188 17.5 1 94 95 LYS A C 1
ATOM 703 O O . LYS A 1 95 ? -0.547 16.031 17.25 1 94 95 LYS A O 1
ATOM 708 N N . LEU A 1 96 ? -1.117 18.094 16.547 1 95.06 96 LEU A N 1
ATOM 709 C CA . LEU A 1 96 ? -1.049 17.75 15.133 1 95.06 96 LEU A CA 1
ATOM 710 C C . LEU A 1 96 ? 0.369 17.344 14.742 1 95.06 96 LEU A C 1
ATOM 712 O O . LEU A 1 96 ? 0.565 16.344 14.039 1 95.06 96 LEU A O 1
ATOM 716 N N . ILE A 1 97 ? 1.324 18.031 15.25 1 95.62 97 ILE A N 1
ATOM 717 C CA . ILE A 1 97 ? 2.719 17.766 14.914 1 95.62 97 ILE A CA 1
ATOM 718 C C . ILE A 1 97 ? 3.162 16.453 15.547 1 95.62 97 ILE A C 1
ATOM 720 O O . ILE A 1 97 ? 3.891 15.672 14.922 1 95.62 97 ILE A O 1
ATOM 724 N N . LYS A 1 98 ? 2.752 16.219 16.734 1 94.94 98 LYS A N 1
ATOM 725 C CA . LYS A 1 98 ? 3.061 14.945 17.391 1 94.94 98 LYS A CA 1
ATOM 726 C C . LYS A 1 98 ? 2.479 13.766 16.609 1 94.94 98 LYS A C 1
ATOM 728 O O . LYS A 1 98 ? 3.135 12.734 16.453 1 94.94 98 LYS A O 1
ATOM 733 N N . ASP A 1 99 ? 1.292 13.945 16.172 1 94.5 99 ASP A N 1
ATOM 734 C CA . ASP A 1 99 ? 0.657 12.898 15.367 1 94.5 99 ASP A CA 1
ATOM 735 C C . ASP A 1 99 ? 1.409 12.68 14.062 1 94.5 99 ASP A C 1
ATOM 737 O O . ASP A 1 99 ? 1.564 11.539 13.609 1 94.5 99 ASP A O 1
ATOM 741 N N . CYS A 1 100 ? 1.824 13.727 13.484 1 97.25 100 CYS A N 1
ATOM 742 C CA . CYS A 1 100 ? 2.627 13.602 12.273 1 97.25 100 CYS A CA 1
ATOM 743 C C . CYS A 1 100 ? 3.922 12.844 12.555 1 97.25 100 CYS A C 1
ATOM 745 O O . CYS A 1 100 ? 4.301 11.953 11.789 1 97.25 100 CYS A O 1
ATOM 747 N N . ALA A 1 101 ? 4.594 13.195 13.633 1 97.69 101 ALA A N 1
ATOM 748 C CA . ALA A 1 101 ? 5.832 12.516 14.008 1 97.69 101 ALA A CA 1
ATOM 749 C C . ALA A 1 101 ? 5.598 11.016 14.195 1 97.69 101 ALA A C 1
ATOM 751 O O . ALA A 1 101 ? 6.414 10.195 13.781 1 97.69 101 ALA A O 1
ATOM 752 N N . LYS A 1 102 ? 4.496 10.648 14.797 1 97.31 102 LYS A N 1
ATOM 753 C CA . LYS A 1 102 ? 4.137 9.25 14.992 1 97.31 102 LYS A CA 1
ATOM 754 C C . LYS A 1 102 ? 4.008 8.523 13.656 1 97.31 102 LYS A C 1
ATOM 756 O O . LYS A 1 102 ? 4.461 7.387 13.508 1 97.31 102 LYS A O 1
ATOM 761 N N . ASN A 1 103 ? 3.455 9.148 12.695 1 98.25 103 ASN A N 1
ATOM 762 C CA . ASN A 1 103 ? 3.262 8.531 11.391 1 98.25 103 ASN A CA 1
ATOM 763 C C . ASN A 1 103 ? 4.586 8.352 10.656 1 98.25 103 ASN A C 1
ATOM 765 O O . ASN A 1 103 ? 4.766 7.383 9.914 1 98.25 103 ASN A O 1
ATOM 769 N N . TYR A 1 104 ? 5.492 9.227 10.852 1 98.62 104 TYR A N 1
ATOM 770 C CA . TYR A 1 104 ? 6.824 9.008 10.305 1 98.62 104 TYR A CA 1
ATOM 771 C C . TYR A 1 104 ? 7.535 7.871 11.031 1 98.62 104 TYR A C 1
ATOM 773 O O . TYR A 1 104 ? 8.328 7.145 10.43 1 98.62 104 TYR A O 1
ATOM 781 N N . SER A 1 105 ? 7.266 7.664 12.273 1 98.69 105 SER A N 1
ATOM 782 C CA . SER A 1 105 ? 7.785 6.488 12.961 1 98.69 105 SER A CA 1
ATOM 783 C C . SER A 1 105 ? 7.242 5.203 12.344 1 98.69 105 SER A C 1
ATOM 785 O O . SER A 1 105 ? 7.977 4.227 12.18 1 98.69 105 SER A O 1
ATOM 787 N N . TYR A 1 106 ? 5.957 5.219 11.969 1 98.5 106 TYR A N 1
ATOM 788 C CA . TYR A 1 106 ? 5.371 4.07 11.289 1 98.5 106 TYR A CA 1
ATOM 789 C C . TYR A 1 106 ? 6.039 3.838 9.938 1 98.5 106 TYR A C 1
ATOM 791 O O . TYR A 1 106 ? 6.301 2.693 9.555 1 98.5 106 TYR A O 1
ATOM 799 N N . ALA A 1 107 ? 6.258 4.934 9.25 1 98.81 107 ALA A N 1
ATOM 800 C CA . ALA A 1 107 ? 6.949 4.816 7.973 1 98.81 107 ALA A CA 1
ATOM 801 C C . ALA A 1 107 ? 8.328 4.195 8.148 1 98.81 107 ALA A C 1
ATOM 803 O O . ALA A 1 107 ? 8.727 3.309 7.383 1 98.81 107 ALA A O 1
ATOM 804 N N . ILE A 1 108 ? 9.07 4.613 9.109 1 98.94 108 ILE A N 1
ATOM 805 C CA . ILE A 1 108 ? 10.398 4.098 9.406 1 98.94 108 ILE A CA 1
ATOM 806 C C . ILE A 1 108 ? 10.32 2.604 9.711 1 98.94 108 ILE A C 1
ATOM 808 O O . ILE A 1 108 ? 11.117 1.814 9.203 1 98.94 108 ILE A O 1
ATOM 812 N N . GLU A 1 109 ? 9.383 2.217 10.523 1 98.88 109 GLU A N 1
ATOM 813 C CA . GLU A 1 109 ? 9.203 0.809 10.859 1 98.88 109 GLU A CA 1
ATOM 814 C C . GLU A 1 109 ? 8.891 -0.02 9.617 1 98.88 109 GLU A C 1
ATOM 816 O O . GLU A 1 109 ? 9.422 -1.12 9.453 1 98.88 109 GLU A O 1
ATOM 821 N N . ALA A 1 110 ? 8.055 0.509 8.758 1 98.88 110 ALA A N 1
ATOM 822 C CA . ALA A 1 110 ? 7.727 -0.185 7.516 1 98.88 110 ALA A CA 1
ATOM 823 C C . ALA A 1 110 ? 8.961 -0.321 6.625 1 98.88 110 ALA A C 1
ATOM 825 O O . ALA A 1 110 ? 9.164 -1.362 6 1 98.88 110 ALA A O 1
ATOM 826 N N . LEU A 1 111 ? 9.75 0.683 6.582 1 98.94 111 LEU A N 1
ATOM 827 C CA . LEU A 1 111 ? 10.969 0.645 5.773 1 98.94 111 LEU A CA 1
ATOM 828 C C . LEU A 1 111 ? 11.977 -0.336 6.355 1 98.94 111 LEU A C 1
ATOM 830 O O . LEU A 1 111 ? 12.688 -1.014 5.613 1 98.94 111 LEU A O 1
ATOM 834 N N . GLN A 1 112 ? 12.055 -0.421 7.664 1 98.94 112 GLN A N 1
ATOM 835 C CA . GLN A 1 112 ? 12.891 -1.432 8.305 1 98.94 112 GLN A CA 1
ATOM 836 C C . GLN A 1 112 ? 12.445 -2.84 7.922 1 98.94 112 GLN A C 1
ATOM 838 O O . GLN A 1 112 ? 13.273 -3.699 7.621 1 98.94 112 GLN A O 1
ATOM 843 N N . ALA A 1 113 ? 11.141 -3.01 7.957 1 98.88 113 ALA A N 1
ATOM 844 C CA . ALA A 1 113 ? 10.609 -4.301 7.531 1 98.88 113 ALA A CA 1
ATOM 845 C C . ALA A 1 113 ? 10.953 -4.582 6.074 1 98.88 113 ALA A C 1
ATOM 847 O O . ALA A 1 113 ? 11.273 -5.719 5.715 1 98.88 113 ALA A O 1
ATOM 848 N N . SER A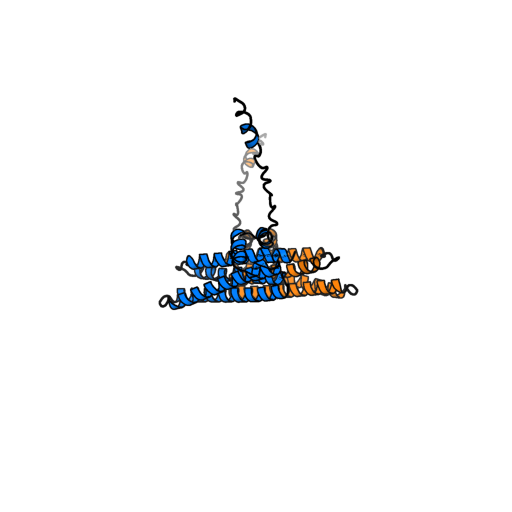 1 114 ? 10.898 -3.561 5.25 1 98.88 114 SER A N 1
ATOM 849 C CA . SER A 1 114 ? 11.25 -3.715 3.842 1 98.88 114 SER A CA 1
ATOM 850 C C . SER A 1 114 ? 12.695 -4.16 3.68 1 98.88 114 SER A C 1
ATOM 852 O O . SER A 1 114 ? 13 -5.016 2.848 1 98.88 114 SER A O 1
ATOM 854 N N . LEU A 1 115 ? 13.586 -3.588 4.445 1 98.94 115 LEU A N 1
ATOM 855 C CA . LEU A 1 115 ? 14.992 -3.979 4.391 1 98.94 115 LEU A CA 1
ATOM 856 C C . LEU A 1 115 ? 15.164 -5.449 4.762 1 98.94 115 LEU A C 1
ATOM 858 O O . LEU A 1 115 ? 15.953 -6.164 4.137 1 98.94 115 LEU A O 1
ATOM 862 N N . GLN A 1 116 ? 14.461 -5.898 5.754 1 98.81 116 GLN A N 1
ATOM 863 C CA . GLN A 1 116 ? 14.508 -7.305 6.133 1 98.81 116 GLN A CA 1
ATOM 864 C C . GLN A 1 116 ? 14 -8.195 5 1 98.81 116 GLN A C 1
ATOM 866 O O . GLN A 1 116 ? 14.586 -9.25 4.723 1 98.81 116 GLN A O 1
ATOM 871 N N . ASP A 1 117 ? 12.945 -7.773 4.352 1 98.56 117 ASP A N 1
ATOM 872 C CA . ASP A 1 117 ? 12.406 -8.508 3.215 1 98.56 117 ASP A CA 1
ATOM 873 C C . ASP A 1 117 ? 13.422 -8.586 2.076 1 98.56 117 ASP A C 1
ATOM 875 O O . ASP A 1 117 ? 13.586 -9.641 1.457 1 98.56 117 ASP A O 1
ATOM 879 N N . LEU A 1 118 ? 14.07 -7.508 1.808 1 98.62 118 LEU A N 1
ATOM 880 C CA . LEU A 1 118 ? 15.055 -7.48 0.733 1 98.62 118 LEU A CA 1
ATOM 881 C C . LEU A 1 118 ? 16.234 -8.398 1.049 1 98.62 118 LEU A C 1
ATOM 883 O O . LEU A 1 118 ? 16.75 -9.078 0.16 1 98.62 118 LEU A O 1
ATOM 887 N N . ASP A 1 119 ? 16.609 -8.445 2.307 1 98.25 119 ASP A N 1
ATOM 888 C CA . ASP A 1 119 ? 17.688 -9.336 2.725 1 98.25 119 ASP A CA 1
ATOM 889 C C . ASP A 1 119 ? 17.328 -10.797 2.455 1 98.25 119 ASP A C 1
ATOM 891 O O . ASP A 1 119 ? 18.188 -11.609 2.113 1 98.25 119 ASP A O 1
ATOM 895 N N . ALA A 1 120 ? 16.109 -11.055 2.596 1 96.75 120 ALA A N 1
ATOM 896 C CA . ALA A 1 12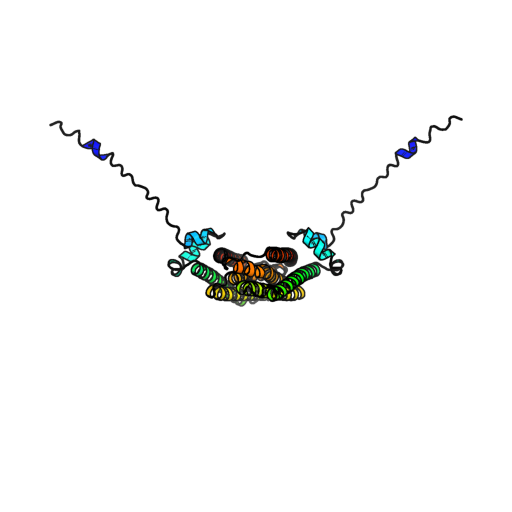0 ? 15.609 -12.414 2.375 1 96.75 120 ALA A CA 1
ATOM 897 C C . ALA A 1 120 ? 15.148 -12.602 0.932 1 96.75 120 ALA A C 1
ATOM 899 O O . ALA A 1 120 ? 14.656 -13.672 0.564 1 96.75 120 ALA A O 1
ATOM 900 N N . GLU A 1 121 ? 15.18 -11.555 0.097 1 95.75 121 GLU A N 1
ATOM 901 C CA . GLU A 1 121 ? 14.797 -11.516 -1.311 1 95.75 121 GLU A CA 1
ATOM 902 C C . GLU A 1 121 ? 13.297 -11.75 -1.483 1 95.75 121 GLU A C 1
ATOM 904 O O . GLU A 1 121 ? 12.867 -12.352 -2.469 1 95.75 121 GLU A O 1
ATOM 909 N N . PHE A 1 122 ? 12.594 -11.383 -0.426 1 96.12 122 PHE A N 1
ATOM 910 C CA . PHE A 1 122 ? 11.141 -11.336 -0.519 1 96.12 122 PHE A CA 1
ATOM 911 C C . PHE A 1 122 ? 10.68 -10.016 -1.116 1 96.12 122 PHE A C 1
ATOM 913 O O . PHE A 1 122 ? 10.133 -9.164 -0.407 1 96.12 122 PHE A O 1
ATOM 920 N N . TYR A 1 123 ? 10.68 -9.836 -2.395 1 97 123 TYR A N 1
ATOM 921 C CA . TYR A 1 123 ? 10.523 -8.562 -3.078 1 97 123 TYR A CA 1
ATO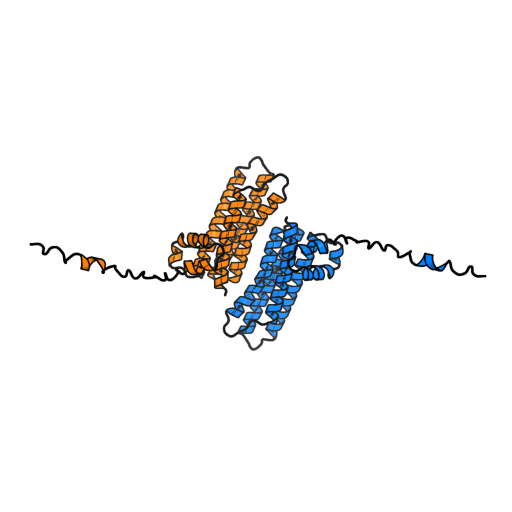M 922 C C . TYR A 1 123 ? 9.094 -8.055 -2.975 1 97 123 TYR A C 1
ATOM 924 O O . TYR A 1 123 ? 8.859 -6.855 -2.807 1 97 123 TYR A O 1
ATOM 932 N N . ASP A 1 124 ? 8.164 -8.93 -3.055 1 96.31 124 ASP A N 1
ATOM 933 C CA . ASP A 1 124 ? 6.77 -8.508 -2.988 1 96.31 124 ASP A CA 1
ATOM 934 C C . ASP A 1 124 ? 6.438 -7.922 -1.617 1 96.31 124 ASP A C 1
ATOM 936 O O . ASP A 1 124 ? 5.75 -6.906 -1.521 1 96.31 124 ASP A O 1
ATOM 940 N N . TYR A 1 125 ? 6.941 -8.516 -0.62 1 97.5 125 TYR A N 1
ATOM 941 C CA . TYR A 1 125 ? 6.711 -8 0.724 1 97.5 125 TYR A CA 1
ATOM 942 C C . TYR A 1 125 ? 7.461 -6.691 0.941 1 97.5 125 TYR A C 1
ATOM 944 O O . TYR A 1 125 ? 6.941 -5.773 1.583 1 97.5 125 TYR A O 1
ATOM 952 N N . ALA A 1 126 ? 8.664 -6.66 0.4 1 98.69 126 ALA A N 1
ATOM 953 C CA . ALA A 1 126 ? 9.406 -5.398 0.453 1 98.69 126 ALA A CA 1
ATOM 954 C C . ALA A 1 126 ? 8.617 -4.273 -0.204 1 98.69 126 ALA A C 1
ATOM 956 O O . ALA A 1 126 ? 8.531 -3.168 0.338 1 98.69 126 ALA A O 1
ATOM 957 N N . TYR A 1 127 ? 8.016 -4.586 -1.336 1 98.44 127 TYR A N 1
ATOM 958 C CA . TYR A 1 127 ? 7.195 -3.637 -2.084 1 98.44 127 TYR A CA 1
ATOM 959 C C . TYR A 1 127 ? 6.027 -3.141 -1.244 1 98.44 127 TYR A C 1
ATOM 961 O O . TYR A 1 127 ? 5.801 -1.933 -1.136 1 98.44 127 TYR A O 1
ATOM 969 N N . ILE A 1 128 ? 5.312 -3.99 -0.575 1 98.56 128 ILE A N 1
ATOM 970 C CA . ILE A 1 128 ? 4.141 -3.656 0.232 1 98.56 128 ILE A CA 1
ATOM 971 C C . ILE A 1 128 ? 4.555 -2.746 1.388 1 98.56 128 ILE A C 1
ATOM 973 O O . ILE A 1 128 ? 3.885 -1.75 1.67 1 98.56 128 ILE A O 1
ATOM 977 N N . ASN A 1 129 ? 5.66 -3.062 1.968 1 98.81 129 ASN A N 1
ATOM 978 C CA . ASN A 1 129 ? 6.133 -2.262 3.094 1 98.81 129 ASN A CA 1
ATOM 979 C C . ASN A 1 129 ? 6.566 -0.869 2.646 1 98.81 129 ASN A C 1
ATOM 981 O O . ASN A 1 129 ? 6.316 0.117 3.342 1 98.81 129 ASN A O 1
ATOM 985 N N . VAL A 1 130 ? 7.184 -0.736 1.503 1 98.94 130 VAL A N 1
ATOM 986 C CA . VAL A 1 130 ? 7.574 0.577 0.998 1 98.94 130 VAL A CA 1
ATOM 987 C C . VAL A 1 130 ? 6.328 1.383 0.638 1 98.94 130 VAL A C 1
ATOM 989 O O . VAL A 1 130 ? 6.266 2.588 0.895 1 98.94 130 VAL A O 1
ATOM 992 N N . MET A 1 131 ? 5.402 0.728 0.084 1 98.5 131 MET A N 1
ATOM 993 C CA . MET A 1 131 ? 4.141 1.386 -0.249 1 98.5 131 MET A CA 1
ATOM 994 C C . MET A 1 131 ? 3.475 1.948 1.002 1 98.5 131 MET A C 1
ATOM 996 O O . MET A 1 131 ? 3.016 3.092 1.005 1 98.5 131 MET A O 1
ATOM 1000 N N . ALA A 1 132 ? 3.438 1.132 1.999 1 98.5 132 ALA A N 1
ATOM 1001 C CA . ALA A 1 132 ? 2.859 1.604 3.254 1 98.5 132 ALA A CA 1
ATOM 1002 C C . ALA A 1 132 ? 3.639 2.797 3.801 1 98.5 132 ALA A C 1
ATOM 1004 O O . ALA A 1 132 ? 3.043 3.785 4.238 1 98.5 132 ALA A O 1
ATOM 1005 N N . ALA A 1 133 ? 4.93 2.695 3.766 1 98.88 133 ALA A N 1
ATOM 1006 C CA . ALA A 1 133 ? 5.777 3.773 4.262 1 98.88 133 ALA A CA 1
ATOM 1007 C C . ALA A 1 133 ? 5.48 5.082 3.537 1 98.88 133 ALA A C 1
ATOM 1009 O O . ALA A 1 133 ? 5.453 6.152 4.156 1 98.88 133 ALA A O 1
ATOM 1010 N N . ALA A 1 134 ? 5.227 5.023 2.262 1 98.56 134 ALA A N 1
ATOM 1011 C CA . ALA A 1 134 ? 4.957 6.203 1.441 1 98.56 134 ALA A CA 1
ATOM 1012 C C . ALA A 1 134 ? 3.629 6.848 1.828 1 98.56 134 ALA A C 1
ATOM 1014 O O . ALA A 1 134 ? 3.445 8.055 1.657 1 98.56 134 ALA A O 1
ATOM 1015 N N . ASP A 1 135 ? 2.758 6.012 2.414 1 97.75 135 ASP A N 1
ATOM 1016 C CA . ASP A 1 135 ? 1.396 6.488 2.637 1 97.75 135 ASP A CA 1
ATOM 1017 C C . ASP A 1 135 ? 1.226 7.016 4.059 1 97.75 135 ASP A C 1
ATOM 1019 O O . ASP A 1 135 ? 0.38 7.879 4.312 1 97.75 135 ASP A O 1
ATOM 1023 N N . TYR A 1 136 ? 2.027 6.648 4.992 1 97.94 136 TYR A N 1
ATOM 1024 C CA . TYR A 1 136 ? 1.83 7.02 6.387 1 97.94 136 TYR A CA 1
ATOM 1025 C C . TYR A 1 136 ? 1.85 8.531 6.559 1 97.94 136 TYR A C 1
ATOM 1027 O O . TYR A 1 136 ? 1.015 9.094 7.27 1 97.94 136 TYR A O 1
ATOM 1035 N N . PRO A 1 137 ? 2.668 9.273 5.816 1 96.06 137 PRO A N 1
ATOM 1036 C CA . PRO A 1 137 ? 2.674 10.727 6.008 1 96.06 137 PRO A CA 1
ATOM 1037 C C . PRO A 1 137 ? 1.375 11.391 5.551 1 96.06 137 PRO A C 1
ATOM 1039 O O . PRO A 1 137 ? 1.081 12.523 5.949 1 96.06 137 PRO A O 1
ATOM 1042 N N . ASN A 1 138 ? 0.571 10.664 4.711 1 93.5 138 ASN A N 1
ATOM 1043 C CA . ASN A 1 138 ? -0.71 11.211 4.277 1 93.5 138 ASN A CA 1
ATOM 1044 C C . ASN A 1 138 ? -1.649 11.445 5.457 1 93.5 138 ASN A C 1
ATOM 1046 O O . ASN A 1 138 ? -2.525 12.312 5.398 1 93.5 138 ASN A O 1
ATOM 1050 N N . VAL A 1 139 ? -1.44 10.727 6.512 1 94.88 139 VAL A N 1
ATOM 1051 C CA . VAL A 1 139 ? -2.27 10.859 7.707 1 94.88 139 VAL A CA 1
ATOM 1052 C C . VAL A 1 139 ? -2.096 12.25 8.312 1 94.88 139 VAL A C 1
ATOM 1054 O O . VAL A 1 139 ? -3.057 12.844 8.797 1 94.88 139 VAL A O 1
ATOM 1057 N N . CYS A 1 140 ? -0.862 12.758 8.203 1 94.44 140 CYS A N 1
ATOM 1058 C CA . CYS A 1 140 ? -0.577 14.094 8.703 1 94.44 140 CYS A CA 1
ATOM 1059 C C . CYS A 1 140 ? -1.359 15.148 7.93 1 94.44 140 CYS A C 1
ATOM 1061 O O . CYS A 1 140 ? -1.999 16.016 8.531 1 94.44 140 CYS A O 1
ATOM 1063 N N . HIS A 1 141 ? -1.306 14.992 6.664 1 90.19 141 HIS A N 1
ATOM 1064 C CA . HIS A 1 141 ? -2.035 15.914 5.805 1 90.19 141 HIS A CA 1
ATOM 1065 C C . HIS A 1 141 ? -3.527 15.898 6.117 1 90.19 141 HIS A C 1
ATOM 1067 O O . HIS A 1 141 ? -4.152 16.953 6.246 1 90.19 141 HIS A O 1
ATOM 1073 N N . SER A 1 142 ? -4.082 14.797 6.305 1 90.25 142 SER A N 1
ATOM 1074 C CA . SER A 1 142 ? -5.5 14.617 6.594 1 90.25 142 SER A CA 1
ATOM 1075 C C . SER A 1 142 ? -5.863 15.195 7.957 1 90.25 142 SER A C 1
ATOM 1077 O O . SER A 1 142 ? -6.926 15.797 8.125 1 90.25 142 SER A O 1
ATOM 1079 N N . SER A 1 143 ? -4.996 15.055 8.938 1 92.25 143 SER A N 1
ATOM 1080 C CA . SER A 1 143 ? -5.238 15.578 10.281 1 92.25 143 SER A CA 1
ATOM 1081 C C . SER A 1 143 ? -5.32 17.094 10.273 1 92.25 143 SER A C 1
ATOM 1083 O O . SER A 1 143 ? -6.191 17.672 10.93 1 92.25 143 SER A O 1
ATOM 1085 N N . PHE A 1 144 ? -4.473 17.719 9.523 1 93.69 144 PHE A N 1
ATOM 1086 C CA . PHE A 1 144 ? -4.504 19.172 9.414 1 93.69 144 PHE A CA 1
ATOM 1087 C C . PHE A 1 144 ? -5.758 19.625 8.68 1 93.69 144 PHE A C 1
ATOM 1089 O O . PHE A 1 144 ? -6.371 20.625 9.047 1 93.69 144 PHE A O 1
ATOM 1096 N N . ARG A 1 145 ? -6.07 18.906 7.695 1 89.69 145 ARG A N 1
ATOM 1097 C CA . ARG A 1 145 ? -7.246 19.25 6.906 1 89.69 145 ARG A CA 1
ATOM 1098 C C . ARG A 1 145 ? -8.516 19.188 7.754 1 89.69 145 ARG A C 1
ATOM 1100 O O . ARG A 1 145 ? -9.43 20 7.574 1 89.69 145 ARG A O 1
ATOM 1107 N N . ARG A 1 146 ? -8.586 18.312 8.695 1 89.38 146 ARG A N 1
ATOM 1108 C CA . ARG A 1 146 ? -9.773 18.094 9.523 1 89.38 146 ARG A CA 1
ATOM 1109 C C . ARG A 1 146 ? -9.781 19.047 10.719 1 89.38 146 ARG A C 1
ATOM 1111 O O . ARG A 1 146 ? -10.727 19.031 11.516 1 89.38 146 ARG A O 1
ATOM 1118 N N . SER A 1 147 ? -8.727 19.828 10.805 1 90.81 147 SER A N 1
ATOM 1119 C CA . SER A 1 147 ? -8.633 20.781 11.898 1 90.81 147 SER A CA 1
ATOM 1120 C C . SER A 1 147 ? -8.914 22.203 11.414 1 90.81 147 SER A C 1
ATOM 1122 O O . SER A 1 147 ? -8.062 22.828 10.781 1 90.81 147 SER A O 1
ATOM 1124 N N . PRO A 1 148 ? -10.094 22.656 11.797 1 86.38 148 PRO A N 1
ATOM 1125 C CA . PRO A 1 148 ? -10.477 23.969 11.297 1 86.38 148 PRO A CA 1
ATOM 1126 C C . PRO A 1 148 ? -9.484 25.062 11.695 1 86.38 148 PRO A C 1
ATOM 1128 O O . PRO A 1 148 ? -8.992 25.078 12.82 1 86.38 148 PRO A O 1
ATOM 1131 N N . GLY A 1 149 ? -9.109 25.875 10.695 1 87.56 149 GLY A N 1
ATOM 1132 C CA . GLY A 1 149 ? -8.344 27.078 10.945 1 87.56 149 GLY A CA 1
ATOM 1133 C C . GLY A 1 149 ? -6.848 26.859 10.938 1 87.56 149 GLY A C 1
ATOM 1134 O O . GLY A 1 149 ? -6.07 27.781 11.172 1 87.56 149 GLY A O 1
ATOM 1135 N N . VAL A 1 150 ? -6.5 25.594 10.719 1 89.56 150 VAL A N 1
ATOM 1136 C CA . VAL A 1 150 ? -5.062 25.344 10.75 1 89.56 150 VAL A CA 1
ATOM 1137 C C . VAL A 1 150 ? -4.578 24.938 9.367 1 89.56 150 VAL A C 1
ATOM 1139 O O . VAL A 1 150 ? -5.117 24 8.766 1 89.56 150 VAL A O 1
ATOM 1142 N N . ALA A 1 151 ? -3.645 25.625 8.852 1 91.31 151 ALA A N 1
ATOM 1143 C CA . ALA A 1 151 ? -3.074 25.297 7.547 1 91.31 151 ALA A CA 1
ATOM 1144 C C . ALA A 1 151 ? -1.957 24.266 7.676 1 91.31 151 ALA A C 1
ATOM 1146 O O . ALA A 1 151 ? -1.207 24.281 8.656 1 91.31 151 ALA A O 1
ATOM 1147 N N . TYR A 1 152 ? -1.871 23.469 6.668 1 93.31 152 TYR A N 1
ATOM 1148 C CA . TYR A 1 152 ? -0.763 22.516 6.605 1 93.31 152 TYR A CA 1
ATOM 1149 C C . TYR A 1 152 ? 0.545 23.234 6.285 1 93.31 152 TYR A C 1
ATOM 1151 O O . TYR A 1 152 ? 0.669 23.875 5.242 1 93.31 152 TYR A O 1
ATOM 1159 N N . PRO A 1 153 ? 1.564 23.078 7.121 1 93.5 153 PRO A N 1
ATOM 1160 C CA . PRO A 1 153 ? 2.801 23.828 6.871 1 93.5 153 PRO A CA 1
ATOM 1161 C C . PRO A 1 153 ? 3.488 23.406 5.574 1 93.5 153 PRO A C 1
ATOM 1163 O O . PRO A 1 153 ? 3.611 22.219 5.289 1 93.5 153 PRO A O 1
ATOM 1166 N N . HIS A 1 154 ? 3.992 24.391 4.828 1 95 154 HIS A N 1
ATOM 1167 C CA . HIS A 1 154 ? 4.629 24.141 3.543 1 95 154 HIS A CA 1
ATOM 1168 C C . HIS A 1 154 ? 5.855 23.25 3.701 1 95 154 HIS A C 1
ATOM 1170 O O . HIS A 1 154 ? 6.105 22.375 2.865 1 95 154 HIS A O 1
ATOM 1176 N N . GLU A 1 155 ? 6.602 23.422 4.742 1 96 155 GLU A N 1
ATOM 1177 C CA . GLU A 1 155 ? 7.789 22.609 4.996 1 96 155 GLU A CA 1
ATOM 1178 C C . GLU A 1 155 ? 7.426 21.141 5.168 1 96 155 GLU A C 1
ATOM 1180 O O . GLU A 1 155 ? 8.133 20.266 4.664 1 96 155 GLU A O 1
ATOM 1185 N N . LEU A 1 156 ? 6.312 20.906 5.844 1 95.94 156 LEU A N 1
ATOM 1186 C CA . LEU A 1 156 ? 5.867 19.531 6.031 1 95.94 156 LEU A CA 1
ATOM 1187 C C . LEU A 1 156 ? 5.414 18.922 4.711 1 95.94 156 LEU A C 1
ATOM 1189 O O . LEU A 1 156 ? 5.691 17.75 4.438 1 95.94 156 LEU A O 1
ATOM 1193 N N . ALA A 1 157 ? 4.746 19.688 3.896 1 96.44 157 ALA A N 1
ATOM 1194 C CA . ALA A 1 157 ? 4.328 19.219 2.578 1 96.44 157 ALA A CA 1
ATOM 1195 C C . ALA A 1 157 ? 5.535 18.828 1.729 1 96.44 157 ALA A C 1
ATOM 1197 O O . ALA A 1 157 ? 5.523 17.781 1.067 1 96.44 157 ALA A O 1
ATOM 1198 N N . ALA A 1 158 ? 6.543 19.609 1.771 1 97.5 158 ALA A N 1
ATOM 1199 C CA . ALA A 1 158 ? 7.75 19.359 0.994 1 97.5 158 ALA A CA 1
ATOM 1200 C C . ALA A 1 158 ? 8.438 18.078 1.459 1 97.5 158 ALA A C 1
ATOM 1202 O O . ALA A 1 158 ? 8.906 17.281 0.64 1 97.5 158 ALA A O 1
ATOM 1203 N N . ARG A 1 159 ? 8.523 17.906 2.723 1 97.62 159 ARG A N 1
ATOM 1204 C CA . ARG A 1 159 ? 9.148 16.703 3.277 1 97.62 159 ARG A CA 1
ATOM 1205 C C . ARG A 1 159 ? 8.344 15.453 2.93 1 97.62 159 ARG A C 1
ATOM 1207 O O . ARG A 1 159 ? 8.906 14.414 2.602 1 97.62 159 ARG A O 1
ATOM 1214 N N . GLU A 1 160 ? 7.055 15.555 3.021 1 97.69 160 GLU A N 1
ATOM 1215 C CA . GLU A 1 160 ? 6.176 14.461 2.623 1 97.69 160 GLU A CA 1
ATOM 1216 C C . GLU A 1 160 ? 6.398 14.078 1.163 1 97.69 160 GLU A C 1
ATOM 1218 O O . GLU A 1 160 ? 6.535 12.898 0.84 1 97.69 160 GLU A O 1
ATOM 1223 N N . ASP A 1 161 ? 6.484 15.078 0.324 1 97.31 161 ASP A N 1
ATOM 1224 C CA . ASP A 1 161 ? 6.727 14.836 -1.096 1 97.31 161 ASP A CA 1
ATOM 1225 C C . ASP A 1 161 ? 8.086 14.18 -1.318 1 97.31 161 ASP A C 1
ATOM 1227 O O . ASP A 1 161 ? 8.227 13.297 -2.166 1 97.31 161 ASP A O 1
ATOM 1231 N N . GLY A 1 162 ? 9.016 14.641 -0.596 1 98.06 162 GLY A N 1
ATOM 1232 C CA . GLY A 1 162 ? 10.344 14.055 -0.688 1 98.06 162 GLY A CA 1
ATOM 1233 C C . GLY A 1 162 ? 10.359 12.57 -0.396 1 98.06 162 GLY A C 1
ATOM 1234 O O . GLY A 1 162 ? 10.898 11.781 -1.18 1 98.06 162 GLY A O 1
ATOM 1235 N N . LEU A 1 163 ? 9.75 12.195 0.693 1 98.75 163 LEU A N 1
ATOM 1236 C CA . LEU A 1 163 ? 9.703 10.781 1.043 1 98.75 163 LEU A CA 1
ATOM 1237 C C . LEU A 1 163 ? 8.93 9.984 -0.008 1 98.75 163 LEU A C 1
ATOM 1239 O O . LEU A 1 163 ? 9.352 8.898 -0.401 1 98.75 163 LEU A O 1
ATOM 1243 N N . LYS A 1 164 ? 7.879 10.492 -0.472 1 98.44 164 LYS A N 1
ATOM 1244 C CA . LYS A 1 164 ? 7.062 9.82 -1.478 1 98.44 164 LYS A CA 1
ATOM 1245 C C . LYS A 1 164 ? 7.863 9.547 -2.748 1 98.44 164 LYS A C 1
ATOM 1247 O O . LYS A 1 164 ? 7.809 8.453 -3.303 1 98.44 164 LYS A O 1
ATOM 1252 N N . HIS A 1 165 ? 8.602 10.516 -3.176 1 98.62 165 HIS A N 1
ATOM 1253 C CA . HIS A 1 165 ? 9.391 10.367 -4.395 1 98.62 165 HIS A CA 1
ATOM 1254 C C . HIS A 1 165 ? 10.477 9.312 -4.219 1 98.62 165 HIS A C 1
ATOM 1256 O O . HIS A 1 165 ? 10.703 8.492 -5.105 1 98.62 165 HIS A O 1
ATOM 1262 N N . ILE A 1 166 ? 11.117 9.328 -3.113 1 98.81 166 ILE A N 1
ATOM 1263 C CA . ILE A 1 166 ? 12.156 8.336 -2.844 1 98.81 166 ILE A CA 1
ATOM 1264 C C . ILE A 1 166 ? 11.539 6.938 -2.824 1 98.81 166 ILE A C 1
ATOM 1266 O O . ILE A 1 166 ? 12.086 6.004 -3.414 1 98.81 166 ILE A O 1
ATOM 1270 N N . CYS A 1 167 ? 10.398 6.797 -2.156 1 98.88 167 CYS A N 1
ATOM 1271 C CA . CYS A 1 167 ? 9.719 5.512 -2.094 1 98.88 167 CYS A CA 1
ATOM 1272 C C . CYS A 1 167 ? 9.289 5.051 -3.482 1 98.88 167 CYS A C 1
ATOM 1274 O O . CYS A 1 167 ? 9.383 3.865 -3.801 1 98.88 167 CYS A O 1
ATOM 1276 N N . GLU A 1 168 ? 8.867 6 -4.301 1 98.69 168 GLU A N 1
ATOM 1277 C CA . GLU A 1 168 ? 8.492 5.641 -5.664 1 98.69 168 GLU A CA 1
ATOM 1278 C C . GLU A 1 168 ? 9.688 5.082 -6.434 1 98.69 168 GLU A C 1
ATOM 1280 O O . GLU A 1 168 ? 9.547 4.121 -7.195 1 98.69 168 GLU A O 1
ATOM 1285 N N . VAL A 1 169 ? 10.781 5.664 -6.277 1 98.69 169 VAL A N 1
ATOM 1286 C CA . VAL A 1 169 ? 12 5.148 -6.898 1 98.69 169 VAL A CA 1
ATOM 1287 C C . VAL A 1 169 ? 12.289 3.742 -6.375 1 98.69 169 VAL A C 1
ATOM 1289 O O . VAL A 1 169 ? 12.523 2.818 -7.156 1 98.69 169 VAL A O 1
ATOM 1292 N N . ALA A 1 170 ? 12.258 3.58 -5.051 1 98.81 170 ALA A N 1
ATOM 1293 C CA . ALA A 1 170 ? 12.508 2.27 -4.453 1 98.81 170 ALA A CA 1
ATOM 1294 C C . ALA A 1 170 ? 11.523 1.231 -4.988 1 98.81 170 ALA A C 1
ATOM 1296 O O . ALA A 1 170 ? 11.914 0.109 -5.316 1 98.81 170 ALA A O 1
ATOM 1297 N N . LEU A 1 171 ? 10.289 1.615 -5.098 1 98.56 171 LEU A N 1
ATOM 1298 C CA . LEU A 1 171 ? 9.25 0.724 -5.602 1 98.56 171 LEU A CA 1
ATOM 1299 C C . LEU A 1 171 ? 9.555 0.303 -7.039 1 98.56 171 LEU A C 1
ATOM 1301 O O . LEU A 1 171 ? 9.367 -0.862 -7.398 1 98.56 171 LEU A O 1
ATOM 1305 N N . GLY A 1 172 ? 9.961 1.265 -7.848 1 97.94 172 GLY A N 1
ATOM 1306 C CA . GLY A 1 172 ? 10.32 0.934 -9.211 1 97.94 172 GLY A CA 1
ATOM 1307 C C . GLY A 1 172 ? 11.422 -0.109 -9.305 1 97.94 172 GLY A C 1
ATOM 1308 O O . GLY A 1 172 ? 11.32 -1.058 -10.086 1 97.94 172 GLY A O 1
ATOM 1309 N N . ILE A 1 173 ? 12.414 0.01 -8.5 1 98.19 173 ILE A N 1
ATOM 1310 C CA . ILE A 1 173 ? 13.531 -0.93 -8.5 1 98.19 173 ILE A CA 1
ATOM 1311 C C . ILE A 1 173 ? 13.055 -2.295 -8.008 1 98.19 173 ILE A C 1
ATOM 1313 O O . ILE A 1 173 ? 13.32 -3.318 -8.633 1 98.19 173 ILE A O 1
ATOM 1317 N N . ILE A 1 174 ? 12.359 -2.348 -6.926 1 97.94 174 ILE A N 1
ATOM 1318 C CA . ILE A 1 174 ? 11.898 -3.59 -6.312 1 97.94 174 ILE A CA 1
ATOM 1319 C C . ILE A 1 174 ? 10.969 -4.324 -7.277 1 97.94 174 ILE A C 1
ATOM 1321 O O . ILE A 1 174 ? 11.047 -5.547 -7.414 1 97.94 174 ILE A O 1
ATOM 1325 N N . ASP A 1 175 ? 10.156 -3.539 -7.902 1 95.38 175 ASP A N 1
ATOM 1326 C CA . ASP A 1 175 ? 9.219 -4.129 -8.859 1 95.38 175 ASP A CA 1
ATOM 1327 C C . ASP A 1 175 ? 9.961 -4.832 -9.992 1 95.38 175 ASP A C 1
ATOM 1329 O O . ASP A 1 175 ? 9.539 -5.895 -10.453 1 95.38 175 ASP A O 1
ATOM 1333 N N . SER A 1 176 ? 11.023 -4.316 -10.398 1 93.75 176 SER A N 1
ATOM 1334 C CA . SER A 1 176 ? 11.797 -4.895 -11.492 1 93.75 176 SER A CA 1
ATOM 1335 C C . SER A 1 176 ? 12.5 -6.172 -11.047 1 93.75 176 SER A C 1
ATOM 1337 O O . SER A 1 176 ? 12.836 -7.023 -11.875 1 93.75 176 SER A O 1
ATOM 1339 N N . LEU A 1 177 ? 12.781 -6.328 -9.75 1 92.81 177 LEU A N 1
ATOM 1340 C CA . LEU A 1 177 ? 13.453 -7.5 -9.203 1 92.81 177 LEU A CA 1
ATOM 1341 C C . LEU A 1 177 ? 12.5 -8.688 -9.125 1 92.81 177 LEU A C 1
ATOM 1343 O O . LEU A 1 177 ? 12.93 -9.844 -9.203 1 92.81 177 LEU A O 1
ATOM 1347 N N . GLY A 1 178 ? 11.227 -8.391 -8.891 1 80.12 178 GLY A N 1
ATOM 1348 C CA . GLY A 1 178 ? 10.25 -9.461 -8.75 1 80.12 178 GLY A CA 1
ATOM 1349 C C . GLY A 1 178 ? 9.758 -10 -10.07 1 80.12 178 GLY A C 1
ATOM 1350 O O . GLY A 1 178 ? 9.008 -10.977 -10.109 1 80.12 178 GLY A O 1
ATOM 1351 N N . ARG A 1 179 ? 10.172 -9.414 -11.148 1 72.06 179 ARG A N 1
ATOM 1352 C CA . ARG A 1 179 ? 9.742 -9.867 -12.469 1 72.06 179 ARG A CA 1
ATOM 1353 C C . ARG A 1 179 ? 10.758 -10.836 -13.07 1 72.06 179 ARG A C 1
ATOM 1355 O O . ARG A 1 179 ? 11.953 -10.766 -12.758 1 72.06 179 ARG A O 1
ATOM 1362 N N . MET B 1 1 ? -79.75 14.609 -41.156 1 28.83 1 MET B N 1
ATOM 1363 C CA . MET B 1 1 ? -79.312 13.945 -39.938 1 28.83 1 MET B CA 1
ATOM 1364 C C . MET B 1 1 ? -77.75 13.938 -39.875 1 28.83 1 MET B C 1
ATOM 1366 O O . MET B 1 1 ? -77.188 13.188 -39.094 1 28.83 1 MET B O 1
ATOM 1370 N N . ALA B 1 2 ? -77.125 14.672 -40.75 1 35.78 2 ALA B N 1
ATOM 1371 C CA . ALA B 1 2 ? -75.688 14.695 -41.094 1 35.78 2 ALA B CA 1
ATOM 1372 C C . ALA B 1 2 ? -74.875 15.414 -40 1 35.78 2 ALA B C 1
ATOM 1374 O O . ALA B 1 2 ? -73.75 15.781 -40.25 1 35.78 2 ALA B O 1
ATOM 1375 N N . TYR B 1 3 ? -75.5 15.555 -38.719 1 35.44 3 TYR B N 1
ATOM 1376 C CA . TYR B 1 3 ? -74.812 16.344 -37.688 1 35.44 3 TYR B CA 1
ATOM 1377 C C . TYR B 1 3 ? -73.5 15.68 -37.25 1 35.44 3 TYR B C 1
ATOM 1379 O O . TYR B 1 3 ? -72.938 16.016 -36.188 1 35.44 3 TYR B O 1
ATOM 1387 N N . TYR B 1 4 ? -73.062 14.562 -38.031 1 39.06 4 TYR B N 1
ATOM 1388 C CA . TYR B 1 4 ? -72.062 13.742 -37.344 1 39.06 4 TYR B CA 1
ATOM 1389 C C . TYR B 1 4 ? -70.75 14.453 -37.281 1 39.06 4 TYR B C 1
ATOM 1391 O O . TYR B 1 4 ? -69.75 13.914 -36.75 1 39.06 4 TYR B O 1
ATOM 1399 N N . SER B 1 5 ? -70.5 15.586 -38 1 43.62 5 SER B N 1
ATOM 1400 C CA . SER B 1 5 ? -69.125 15.805 -38.375 1 43.62 5 SER B CA 1
ATOM 1401 C C . SER B 1 5 ? -68.312 16.406 -37.219 1 43.62 5 SER B C 1
ATOM 1403 O O . SER B 1 5 ? -67.062 16.406 -37.25 1 43.62 5 SER B O 1
ATOM 1405 N N . SER B 1 6 ? -68.938 17.234 -36.344 1 44.59 6 SER B N 1
ATOM 1406 C CA . SER B 1 6 ? -68.062 18.188 -35.688 1 44.59 6 SER B CA 1
ATOM 1407 C C . SER B 1 6 ? -67.312 17.547 -34.562 1 44.59 6 SER B C 1
ATOM 1409 O O . SER B 1 6 ? -66.562 18.219 -33.844 1 44.59 6 SER B O 1
ATOM 1411 N N . PHE B 1 7 ? -67.625 16.297 -34.125 1 41.53 7 PHE B N 1
ATOM 1412 C CA . PHE B 1 7 ? -67.125 15.922 -32.812 1 41.53 7 PHE B CA 1
ATOM 1413 C C . PHE B 1 7 ? -65.688 15.469 -32.906 1 41.53 7 PHE B C 1
ATOM 1415 O O . PHE B 1 7 ? -65 15.203 -31.891 1 41.53 7 PHE B O 1
ATOM 1422 N N . ALA B 1 8 ? -65.062 15.359 -34.094 1 44.06 8 ALA B N 1
ATOM 1423 C CA . ALA B 1 8 ? -63.75 14.648 -34.125 1 44.06 8 ALA B CA 1
ATOM 1424 C C . ALA B 1 8 ? -62.625 15.547 -33.688 1 44.06 8 ALA B C 1
ATOM 1426 O O . ALA B 1 8 ? -61.531 15.062 -33.344 1 44.06 8 ALA B O 1
ATOM 1427 N N . ILE B 1 9 ? -62.75 16.859 -33.75 1 47.47 9 ILE B N 1
ATOM 1428 C CA . ILE B 1 9 ? -61.531 17.656 -33.719 1 47.47 9 ILE B CA 1
ATOM 1429 C C . ILE B 1 9 ? -61.062 17.812 -32.281 1 47.47 9 ILE B C 1
ATOM 1431 O O . ILE B 1 9 ? -59.875 18.078 -32.031 1 47.47 9 ILE B O 1
ATOM 1435 N N . VAL B 1 10 ? -62 17.75 -31.281 1 44.69 10 VAL B N 1
ATOM 1436 C CA . VAL B 1 10 ? -61.5 18.172 -29.969 1 44.69 10 VAL B CA 1
ATOM 1437 C C . VAL B 1 10 ? -60.562 17.125 -29.406 1 44.69 10 VAL B C 1
ATOM 1439 O O . VAL B 1 10 ? -59.875 17.359 -28.406 1 44.69 10 VAL B O 1
ATOM 1442 N N . LEU B 1 11 ? -60.562 15.867 -29.906 1 42.44 11 LEU B N 1
ATOM 1443 C CA . LEU B 1 11 ? -59.812 14.844 -29.188 1 42.44 11 LEU B CA 1
ATOM 1444 C C . LEU B 1 11 ? -58.312 15 -29.422 1 42.44 11 LEU B C 1
ATOM 1446 O O . LEU B 1 11 ? -57.5 14.461 -28.672 1 42.44 11 LEU B O 1
ATOM 1450 N N . ALA B 1 12 ? -57.938 15.664 -30.484 1 44.97 12 ALA B N 1
ATOM 1451 C CA . ALA B 1 12 ? -56.5 15.547 -30.781 1 44.97 12 ALA B CA 1
ATOM 1452 C C . ALA B 1 12 ? -55.656 16.359 -29.797 1 44.97 12 ALA B C 1
ATOM 1454 O O . ALA B 1 12 ? -54.5 16.047 -29.547 1 44.97 12 ALA B O 1
ATOM 1455 N N . LEU B 1 13 ? -56.156 17.516 -29.422 1 39.88 13 LEU B N 1
ATOM 1456 C CA . LEU B 1 13 ? -55.219 18.422 -28.797 1 39.88 13 LEU B CA 1
ATOM 1457 C C . LEU B 1 13 ? -54.906 17.969 -27.375 1 39.88 13 LEU B C 1
ATOM 1459 O O . LEU B 1 13 ? -54.125 18.625 -26.672 1 39.88 13 LEU B O 1
ATOM 1463 N N . CYS B 1 14 ? -55.719 17.125 -26.844 1 40.06 14 CYS B N 1
ATOM 1464 C CA . CYS B 1 14 ? -55.281 16.828 -25.484 1 40.06 14 CYS B CA 1
ATOM 1465 C C . CYS B 1 14 ? -53.969 16.078 -25.484 1 40.06 14 CYS B C 1
ATOM 1467 O O . CYS B 1 14 ? -53.938 14.844 -25.438 1 40.06 14 CYS B O 1
ATOM 1469 N N . ILE B 1 15 ? -53.219 16.172 -26.562 1 39.41 15 ILE B N 1
ATOM 1470 C CA . ILE B 1 15 ? -51.906 15.57 -26.344 1 39.41 15 ILE B CA 1
ATOM 1471 C C . ILE B 1 15 ? -51.312 16.109 -25.062 1 39.41 15 ILE B C 1
ATOM 1473 O O . ILE B 1 15 ? -51.125 17.328 -24.922 1 39.41 15 ILE B O 1
ATOM 1477 N N . SER B 1 16 ? -51.5 15.375 -23.938 1 36.53 16 SER B N 1
ATOM 1478 C CA . SER B 1 16 ? -50.969 15.344 -22.578 1 36.53 16 SER B CA 1
ATOM 1479 C C . SER B 1 16 ? -49.5 15.773 -22.531 1 36.53 16 SER B C 1
ATOM 1481 O O . SER B 1 16 ? -48.688 15.266 -23.281 1 36.53 16 SER B O 1
ATOM 1483 N N . PHE B 1 17 ? -49.312 17.109 -22.281 1 40.78 17 PHE B N 1
ATOM 1484 C CA . PHE B 1 17 ? -48.062 17.531 -21.641 1 40.78 17 PHE B CA 1
ATOM 1485 C C . PHE B 1 17 ? -47.594 16.5 -20.625 1 40.78 17 PHE B C 1
ATOM 1487 O O . PHE B 1 17 ? -48.062 16.469 -19.484 1 40.78 17 PHE B O 1
ATOM 1494 N N . GLN B 1 18 ? -47.375 15.297 -21.031 1 39.41 18 GLN B N 1
ATOM 1495 C CA . GLN B 1 18 ? -46.562 14.523 -20.109 1 39.41 18 GLN B CA 1
ATOM 1496 C C . GLN B 1 18 ? -45.312 15.297 -19.688 1 39.41 18 GLN B C 1
ATOM 1498 O O . GLN B 1 18 ? -44.438 15.586 -20.516 1 39.41 18 GLN B O 1
ATOM 1503 N N . SER B 1 19 ? -45.5 16.25 -18.812 1 34.81 19 SER B N 1
ATOM 1504 C CA . SER B 1 19 ? -44.281 16.688 -18.094 1 34.81 19 SER B CA 1
ATOM 1505 C C . SER B 1 19 ? -43.375 15.5 -17.75 1 34.81 19 SER B C 1
ATOM 1507 O O . SER B 1 19 ? -43.781 14.625 -16.984 1 34.81 19 SER B O 1
ATOM 1509 N N . ALA B 1 20 ? -42.562 15.078 -18.641 1 40.03 20 ALA B N 1
ATOM 1510 C CA . ALA B 1 20 ? -41.438 14.32 -18.156 1 40.03 20 ALA B CA 1
ATOM 1511 C C . ALA B 1 20 ? -40.906 14.891 -16.828 1 40.03 20 ALA B C 1
ATOM 1513 O O . ALA B 1 20 ? -40.375 16 -16.781 1 40.03 20 ALA B O 1
ATOM 1514 N N . ILE B 1 21 ? -41.719 14.703 -15.797 1 38.25 21 ILE B N 1
ATOM 1515 C CA . ILE B 1 21 ? -41 14.836 -14.531 1 38.25 21 ILE B CA 1
ATOM 1516 C C . ILE B 1 21 ? -39.562 14.367 -14.711 1 38.25 21 ILE B C 1
ATOM 1518 O O . ILE B 1 21 ? -39.312 13.18 -14.938 1 38.25 21 ILE B O 1
ATOM 1522 N N . HIS B 1 22 ? -38.781 15.188 -15.305 1 38.44 22 HIS B N 1
ATOM 1523 C CA . HIS B 1 22 ? -37.375 14.984 -15.039 1 38.44 22 HIS B CA 1
ATOM 1524 C C . HIS B 1 22 ? -37.125 14.734 -13.555 1 38.44 22 HIS B C 1
ATOM 1526 O O . HIS B 1 22 ? -37.094 15.68 -12.758 1 38.44 22 HIS B O 1
ATOM 1532 N N . VAL B 1 23 ? -37.656 13.641 -12.977 1 38.16 23 VAL B N 1
ATOM 1533 C CA . VAL B 1 23 ? -37.062 13.227 -11.711 1 38.16 23 VAL B CA 1
ATOM 1534 C C . VAL B 1 23 ? -35.531 13.43 -11.758 1 38.16 23 VAL B C 1
ATOM 1536 O O . VAL B 1 23 ? -34.844 12.812 -12.57 1 38.16 23 VAL B O 1
ATOM 1539 N N . GLN B 1 24 ? -35.062 14.578 -11.742 1 40 24 GLN B N 1
ATOM 1540 C CA . GLN B 1 24 ? -33.688 14.602 -11.312 1 40 24 GLN B CA 1
ATOM 1541 C C . GLN B 1 24 ? -33.438 13.547 -10.234 1 40 24 GLN B C 1
ATOM 1543 O O . GLN B 1 24 ? -33.906 13.672 -9.109 1 40 24 GLN B O 1
ATOM 1548 N N . GLY B 1 25 ? -33.594 12.305 -10.547 1 40.59 25 GLY B N 1
ATOM 1549 C CA . GLY B 1 25 ? -33.344 11.273 -9.562 1 40.59 25 GLY B CA 1
ATOM 1550 C C . GLY B 1 25 ? -32.219 11.633 -8.586 1 40.59 25 GLY B C 1
ATOM 1551 O O . GLY B 1 25 ? -31.109 11.93 -9 1 40.59 25 GLY B O 1
ATOM 1552 N N . ASP B 1 26 ? -32.469 12.508 -7.562 1 46.16 26 ASP B N 1
ATOM 1553 C CA . ASP B 1 26 ? -31.516 12.625 -6.457 1 46.16 26 ASP B CA 1
ATOM 1554 C C . ASP B 1 26 ? -30.625 11.391 -6.363 1 46.16 26 ASP B C 1
ATOM 1556 O O . ASP B 1 26 ? -31.109 10.289 -6.09 1 46.16 26 ASP B O 1
ATOM 1560 N N . SER B 1 27 ? -29.594 11.266 -7.012 1 64.62 27 SER B N 1
ATOM 1561 C CA . SER B 1 27 ? -28.656 10.148 -6.922 1 64.62 27 SER B CA 1
ATOM 1562 C C . SER B 1 27 ? -28.5 9.672 -5.484 1 64.62 27 SER B C 1
ATOM 1564 O O . SER B 1 27 ? -28.281 10.477 -4.578 1 64.62 27 SER B O 1
ATOM 1566 N N . SER B 1 28 ? -28.984 8.484 -5.191 1 86.44 28 SER B N 1
ATOM 1567 C CA . SER B 1 28 ? -28.828 7.867 -3.881 1 86.44 28 SER B CA 1
ATOM 1568 C C . SER B 1 28 ? -27.391 7.988 -3.385 1 86.44 28 SER B C 1
ATOM 1570 O O . SER B 1 28 ? -26.484 8.297 -4.164 1 86.44 28 SER B O 1
ATOM 1572 N N . LEU B 1 29 ? -27.219 8.172 -2.203 1 94.19 29 LEU B N 1
ATOM 1573 C CA . LEU B 1 29 ? -25.906 8.18 -1.591 1 94.19 29 LEU B CA 1
ATOM 1574 C C . LEU B 1 29 ? -25 7.113 -2.219 1 94.19 29 LEU B C 1
ATOM 1576 O O . LEU B 1 29 ? -23.812 7.348 -2.436 1 94.19 29 LEU B O 1
ATOM 1580 N N . ILE B 1 30 ? -25.578 6.07 -2.635 1 96.31 30 ILE B N 1
ATOM 1581 C CA . ILE B 1 30 ? -24.828 4.984 -3.26 1 96.31 30 ILE B CA 1
ATOM 1582 C C . ILE B 1 30 ? -24.297 5.438 -4.621 1 96.31 30 ILE B C 1
ATOM 1584 O O . ILE B 1 30 ? -23.125 5.25 -4.926 1 96.31 30 ILE B O 1
ATOM 1588 N N . GLU B 1 31 ? -25.141 6.051 -5.441 1 95.56 31 GLU B N 1
ATOM 1589 C CA . GLU B 1 31 ? -24.719 6.496 -6.77 1 95.56 31 GLU B CA 1
ATOM 1590 C C . GLU B 1 31 ? -23.625 7.555 -6.684 1 95.56 31 GLU B C 1
ATOM 1592 O O . GLU B 1 31 ? -22.625 7.492 -7.41 1 95.56 31 GLU B O 1
ATOM 1597 N N . SER B 1 32 ? -23.812 8.477 -5.812 1 95.25 32 SER B N 1
ATOM 1598 C CA . SER B 1 32 ? -22.812 9.531 -5.648 1 95.25 32 SER B CA 1
ATOM 1599 C C . SER B 1 32 ? -21.5 8.969 -5.137 1 95.25 32 SER B C 1
ATOM 1601 O O . SER B 1 32 ? -20.422 9.383 -5.59 1 95.25 32 SER B O 1
ATOM 1603 N N . THR B 1 33 ? -21.594 8.023 -4.199 1 96 33 THR B N 1
ATOM 1604 C CA . THR B 1 33 ? -20.406 7.367 -3.646 1 96 33 THR B CA 1
ATOM 1605 C C . THR B 1 33 ? -19.672 6.578 -4.727 1 96 33 THR B C 1
ATOM 1607 O O . THR B 1 33 ? -18.438 6.578 -4.77 1 96 33 THR B O 1
ATOM 1610 N N . CYS B 1 34 ? -20.344 6.008 -5.652 1 97.56 34 CYS B N 1
ATOM 1611 C CA . CYS B 1 34 ? -19.734 5.113 -6.629 1 97.56 34 CYS B CA 1
ATOM 1612 C C . CYS B 1 34 ? -19.156 5.898 -7.801 1 97.56 34 CYS B C 1
ATOM 1614 O O . CYS B 1 34 ? -18.312 5.387 -8.539 1 97.56 34 CYS B O 1
ATOM 1616 N N . LYS B 1 35 ? -19.5 7.121 -7.969 1 95.62 35 LYS B N 1
ATOM 1617 C CA . LYS B 1 35 ? -19.016 7.945 -9.07 1 95.62 35 LYS B CA 1
ATOM 1618 C C . LYS B 1 35 ? -17.531 8.25 -8.914 1 95.62 35 LYS B C 1
ATOM 1620 O O . LYS B 1 35 ? -16.844 8.508 -9.906 1 95.62 35 LYS B O 1
ATOM 1625 N N . VAL B 1 36 ? -17.094 8.125 -7.695 1 93.12 36 VAL B N 1
ATOM 1626 C CA . VAL B 1 36 ? -15.703 8.484 -7.441 1 93.12 36 VAL B CA 1
ATOM 1627 C C . VAL B 1 36 ? -14.812 7.246 -7.602 1 93.12 36 VAL B C 1
ATOM 1629 O O . VAL B 1 36 ? -13.602 7.316 -7.395 1 93.12 36 VAL B O 1
ATOM 1632 N N . THR B 1 37 ? -15.336 6.121 -7.934 1 95.19 37 THR B N 1
ATOM 1633 C CA . THR B 1 37 ? -14.578 4.879 -8.023 1 95.19 37 THR B CA 1
ATOM 1634 C C . THR B 1 37 ? -14.297 4.52 -9.477 1 95.19 37 THR B C 1
ATOM 1636 O O . THR B 1 37 ? -14.992 4.98 -10.383 1 95.19 37 THR B O 1
ATOM 1639 N N . ASN B 1 38 ? -13.305 3.684 -9.703 1 93.62 38 ASN B N 1
ATOM 1640 C CA . ASN B 1 38 ? -12.914 3.266 -11.047 1 93.62 38 ASN B CA 1
ATOM 1641 C C . ASN B 1 38 ? -13.781 2.121 -11.555 1 93.62 38 ASN B C 1
ATOM 1643 O O . ASN B 1 38 ? -13.766 1.804 -12.742 1 93.62 38 ASN B O 1
ATOM 1647 N N . TYR B 1 39 ? -14.516 1.51 -10.727 1 97.5 39 TYR B N 1
ATOM 1648 C CA . TYR B 1 39 ? -15.367 0.378 -11.078 1 97.5 39 TYR B CA 1
ATOM 1649 C C . TYR B 1 39 ? -16.797 0.608 -10.625 1 97.5 39 TYR B C 1
ATOM 1651 O O . TYR B 1 39 ? -17.297 -0.079 -9.727 1 97.5 39 TYR B O 1
ATOM 1659 N N . TYR B 1 40 ? -17.5 1.523 -11.391 1 97.44 40 TYR B N 1
ATOM 1660 C CA . TYR B 1 40 ? -18.812 2.033 -11.031 1 97.44 40 TYR B CA 1
ATOM 1661 C C . TYR B 1 40 ? -19.828 0.902 -10.938 1 97.44 40 TYR B C 1
ATOM 1663 O O . TYR B 1 40 ? -20.547 0.788 -9.938 1 97.44 40 TYR B O 1
ATOM 1671 N N . ASP B 1 41 ? -19.844 0.046 -11.93 1 97.69 41 ASP B N 1
ATOM 1672 C CA . ASP B 1 41 ? -20.844 -1.017 -11.953 1 97.69 41 ASP B CA 1
ATOM 1673 C C . ASP B 1 41 ? -20.609 -2.016 -10.828 1 97.69 41 ASP B C 1
ATOM 1675 O O . ASP B 1 41 ? -21.562 -2.488 -10.203 1 97.69 41 ASP B O 1
ATOM 1679 N N . LEU B 1 42 ? -19.391 -2.285 -10.594 1 98.38 42 LEU B N 1
ATOM 1680 C CA . LEU B 1 42 ? -19.062 -3.168 -9.477 1 98.38 42 LEU B CA 1
ATOM 1681 C C . LEU B 1 42 ? -19.484 -2.543 -8.148 1 98.38 42 LEU B C 1
ATOM 1683 O O . LEU B 1 42 ? -20.031 -3.225 -7.281 1 98.38 42 LEU B O 1
ATOM 1687 N N . CYS B 1 43 ? -19.188 -1.321 -8.008 1 98.5 43 CYS B N 1
ATOM 1688 C CA . CYS B 1 43 ? -19.578 -0.574 -6.82 1 98.5 43 CYS B CA 1
ATOM 1689 C C . CYS B 1 43 ? -21.078 -0.641 -6.598 1 98.5 43 CYS B C 1
ATOM 1691 O O . CYS B 1 43 ? -21.547 -1.058 -5.531 1 98.5 43 CYS B O 1
ATOM 1693 N N . ILE B 1 44 ? -21.844 -0.309 -7.617 1 98.12 44 ILE B N 1
ATOM 1694 C CA . ILE B 1 44 ? -23.297 -0.263 -7.551 1 98.12 44 ILE B CA 1
ATOM 1695 C C . ILE B 1 44 ? -23.844 -1.646 -7.199 1 98.12 44 ILE B C 1
ATOM 1697 O O . ILE B 1 44 ? -24.625 -1.791 -6.254 1 98.12 44 ILE B O 1
ATOM 1701 N N . SER B 1 45 ? -23.422 -2.605 -7.887 1 97.88 45 SER B N 1
ATOM 1702 C CA . SER B 1 45 ? -23.938 -3.949 -7.684 1 97.88 45 SER B CA 1
ATOM 1703 C C . SER B 1 45 ? -23.578 -4.48 -6.301 1 97.88 45 SER B C 1
ATOM 1705 O O . SER B 1 45 ? -24.406 -5.133 -5.648 1 97.88 45 SER B O 1
ATOM 1707 N N . SER B 1 46 ? -22.391 -4.23 -5.809 1 98.19 46 SER B N 1
ATOM 1708 C CA . SER B 1 46 ? -21.953 -4.715 -4.5 1 98.19 46 SER B CA 1
ATOM 1709 C C . SER B 1 46 ? -22.75 -4.074 -3.377 1 98.19 46 SER B C 1
ATOM 1711 O O . SER B 1 46 ? -23.234 -4.766 -2.484 1 98.19 46 SER B O 1
ATOM 1713 N N . LEU B 1 47 ? -22.891 -2.822 -3.475 1 98.19 47 LEU B N 1
ATOM 1714 C CA . LEU B 1 47 ? -23.578 -2.098 -2.41 1 98.19 47 LEU B CA 1
ATOM 1715 C C . LEU B 1 47 ? -25.078 -2.385 -2.434 1 98.19 47 LEU B C 1
ATOM 1717 O O . LEU B 1 47 ? -25.688 -2.607 -1.386 1 98.19 47 LEU B O 1
ATOM 1721 N N . LYS B 1 48 ? -25.656 -2.465 -3.566 1 96.38 48 LYS B N 1
ATOM 1722 C CA . LYS B 1 48 ? -27.094 -2.686 -3.668 1 96.38 48 LYS B CA 1
ATOM 1723 C C . LYS B 1 48 ? -27.453 -4.109 -3.262 1 96.38 48 LYS B C 1
ATOM 1725 O O . LYS B 1 48 ? -28.609 -4.387 -2.922 1 96.38 48 LYS B O 1
ATOM 1730 N N . SER B 1 49 ? -26.484 -4.977 -3.354 1 96.56 49 SER B N 1
ATOM 1731 C CA . SER B 1 49 ? -26.734 -6.355 -2.945 1 96.56 49 SER B CA 1
ATOM 1732 C C . SER B 1 49 ? -26.781 -6.48 -1.427 1 96.56 49 SER B C 1
ATOM 1734 O O . SER B 1 49 ? -27.234 -7.5 -0.897 1 96.56 49 SER B O 1
ATOM 1736 N N . ASP B 1 50 ? -26.281 -5.547 -0.722 1 96.81 50 ASP B N 1
ATOM 1737 C CA . ASP B 1 50 ? -26.312 -5.52 0.737 1 96.81 50 ASP B CA 1
ATOM 1738 C C . ASP B 1 50 ? -27.406 -4.586 1.241 1 96.81 50 ASP B C 1
ATOM 1740 O O . ASP B 1 50 ? -27.297 -3.365 1.131 1 96.81 50 ASP B O 1
ATOM 1744 N N . LEU B 1 51 ? -28.406 -5.059 1.888 1 94.75 51 LEU B N 1
ATOM 1745 C CA . LEU B 1 51 ? -29.594 -4.305 2.285 1 94.75 51 LEU B CA 1
ATOM 1746 C C . LEU B 1 51 ? -29.234 -3.258 3.338 1 94.75 51 LEU B C 1
ATOM 1748 O O . LEU B 1 51 ? -29.953 -2.266 3.494 1 94.75 51 LEU B O 1
ATOM 1752 N N . THR B 1 52 ? -28.203 -3.465 3.996 1 95.44 52 THR B N 1
ATOM 1753 C CA . THR B 1 52 ? -27.828 -2.494 5.016 1 95.44 52 THR B CA 1
ATOM 1754 C C . THR B 1 52 ? -27.344 -1.195 4.375 1 95.44 52 THR B C 1
ATOM 1756 O O . THR B 1 52 ? -27.234 -0.166 5.047 1 95.44 52 THR B O 1
ATOM 1759 N N . SER B 1 53 ? -27.062 -1.239 3.074 1 95.75 53 SER B N 1
ATOM 1760 C CA . SER B 1 53 ? -26.578 -0.06 2.365 1 95.75 53 SER B CA 1
ATOM 1761 C C . SER B 1 53 ? -27.656 1 2.244 1 95.75 53 SER B C 1
ATOM 1763 O O . SER B 1 53 ? -27.375 2.184 2.064 1 95.75 53 SER B O 1
ATOM 1765 N N . LEU B 1 54 ? -28.938 0.647 2.299 1 91.94 54 LEU B N 1
ATOM 1766 C CA . LEU B 1 54 ? -30.062 1.556 2.109 1 91.94 54 LEU B CA 1
ATOM 1767 C C . LEU B 1 54 ? -30.062 2.643 3.182 1 91.94 54 LEU B C 1
ATOM 1769 O O . LEU B 1 54 ? -30.531 3.758 2.936 1 91.94 54 LEU B O 1
ATOM 1773 N N . ASN B 1 55 ? -29.531 2.336 4.336 1 92.94 55 ASN B N 1
ATOM 1774 C CA . ASN B 1 55 ? -29.531 3.301 5.434 1 92.94 55 ASN B CA 1
ATOM 1775 C C . ASN B 1 55 ? -28.109 3.686 5.848 1 92.94 55 ASN B C 1
ATOM 1777 O O . ASN B 1 55 ? -27.922 4.301 6.898 1 92.94 55 ASN B O 1
ATOM 1781 N N . ALA B 1 56 ? -27.188 3.342 5.047 1 96.31 56 ALA B N 1
ATOM 1782 C CA . ALA B 1 56 ? -25.797 3.592 5.414 1 96.31 56 ALA B CA 1
ATOM 1783 C C . ALA B 1 56 ? -25.375 5 5.016 1 96.31 56 ALA B C 1
ATOM 1785 O O . ALA B 1 56 ? -25.844 5.543 4.016 1 96.31 56 ALA B O 1
ATOM 1786 N N . ASP B 1 57 ? -24.562 5.59 5.832 1 96.19 57 ASP B N 1
ATOM 1787 C CA . ASP B 1 57 ? -23.859 6.789 5.406 1 96.19 57 ASP B CA 1
ATOM 1788 C C . ASP B 1 57 ? -22.578 6.426 4.641 1 96.19 57 ASP B C 1
ATOM 1790 O O . ASP B 1 57 ? -22.359 5.258 4.312 1 96.19 57 ASP B O 1
ATOM 1794 N N . ALA B 1 58 ? -21.766 7.375 4.328 1 95.19 58 ALA B N 1
ATOM 1795 C CA . ALA B 1 58 ? -20.578 7.148 3.51 1 95.19 58 ALA B CA 1
ATOM 1796 C C . ALA B 1 58 ? -19.625 6.172 4.188 1 95.19 58 ALA B C 1
ATOM 1798 O O . ALA B 1 58 ? -19.047 5.305 3.529 1 95.19 58 ALA B O 1
ATOM 1799 N N . ASN B 1 59 ? -19.438 6.344 5.496 1 97.81 59 ASN B N 1
ATOM 1800 C CA . ASN B 1 59 ? -18.609 5.398 6.238 1 97.81 59 ASN B CA 1
ATOM 1801 C C . ASN B 1 59 ? -19.188 3.986 6.191 1 97.81 59 ASN B C 1
ATOM 1803 O O . ASN B 1 59 ? -18.453 3.018 5.992 1 97.81 59 ASN B O 1
ATOM 1807 N N . GLY B 1 60 ? -20.438 3.904 6.355 1 98.25 60 GLY B N 1
ATOM 1808 C CA . GLY B 1 60 ? -21.094 2.613 6.258 1 98.25 60 GLY B CA 1
ATOM 1809 C C . GLY B 1 60 ? -20.922 1.951 4.906 1 98.25 60 GLY B C 1
ATOM 1810 O O . GLY B 1 60 ? -20.75 0.733 4.824 1 98.25 60 GLY B O 1
ATOM 1811 N N . LEU B 1 61 ? -20.938 2.707 3.881 1 98.62 61 LEU B N 1
ATOM 1812 C CA . LEU B 1 61 ? -20.734 2.17 2.541 1 98.62 61 LEU B CA 1
ATOM 1813 C C . LEU B 1 61 ? -19.297 1.661 2.373 1 98.62 61 LEU B C 1
ATOM 1815 O O . LEU B 1 61 ? -19.078 0.629 1.737 1 98.62 61 LEU B O 1
ATOM 1819 N N . ALA B 1 62 ? -18.344 2.373 2.928 1 98.69 62 ALA B N 1
ATOM 1820 C CA . ALA B 1 62 ? -16.969 1.9 2.922 1 98.69 62 ALA B CA 1
ATOM 1821 C C . ALA B 1 62 ? -16.844 0.562 3.645 1 98.69 62 ALA B C 1
ATOM 1823 O O . ALA B 1 62 ? -16.188 -0.361 3.146 1 98.69 62 ALA B O 1
ATOM 1824 N N . ILE B 1 63 ? -17.5 0.494 4.773 1 98.88 63 ILE B N 1
ATOM 1825 C CA . ILE B 1 63 ? -17.453 -0.721 5.582 1 98.88 63 ILE B CA 1
ATOM 1826 C C . ILE B 1 63 ? -18.031 -1.89 4.781 1 98.88 63 ILE B C 1
ATOM 1828 O O . ILE B 1 63 ? -17.438 -2.973 4.75 1 98.88 63 ILE B O 1
ATOM 1832 N N . ILE B 1 64 ? -19.094 -1.7 4.125 1 98.75 64 ILE B N 1
ATOM 1833 C CA . ILE B 1 64 ? -19.719 -2.748 3.32 1 98.75 64 ILE B CA 1
ATOM 1834 C C . ILE B 1 64 ? -18.75 -3.203 2.234 1 98.75 64 ILE B C 1
ATOM 1836 O O . ILE B 1 64 ? -18.562 -4.402 2.025 1 98.75 64 ILE B O 1
ATOM 1840 N N . MET B 1 65 ? -18.141 -2.305 1.544 1 98.81 65 MET B N 1
ATOM 1841 C CA . MET B 1 65 ? -17.234 -2.668 0.452 1 98.81 65 MET B CA 1
ATOM 1842 C C . MET B 1 65 ? -16.031 -3.436 0.975 1 98.81 65 MET B C 1
ATOM 1844 O O . MET B 1 65 ? -15.555 -4.367 0.323 1 98.81 65 MET B O 1
ATOM 1848 N N . VAL B 1 66 ? -15.484 -3.035 2.156 1 98.94 66 VAL B N 1
ATOM 1849 C CA . VAL B 1 66 ? -14.367 -3.764 2.744 1 98.94 66 VAL B CA 1
ATOM 1850 C C . VAL B 1 66 ? -14.82 -5.164 3.15 1 98.94 66 VAL B C 1
ATOM 1852 O O . VAL B 1 66 ? -14.07 -6.133 3 1 98.94 66 VAL B O 1
ATOM 1855 N N . ARG B 1 67 ? -16 -5.277 3.578 1 98.88 67 ARG B N 1
ATOM 1856 C CA . ARG B 1 67 ? -16.531 -6.598 3.898 1 98.88 67 ARG B CA 1
ATOM 1857 C C . ARG B 1 67 ? -16.688 -7.449 2.643 1 98.88 67 ARG B C 1
ATOM 1859 O O . ARG B 1 67 ? -16.453 -8.656 2.674 1 98.88 67 ARG B O 1
ATOM 1866 N N . VAL B 1 68 ? -17.078 -6.867 1.584 1 98.88 68 VAL B N 1
ATOM 1867 C CA . VAL B 1 68 ? -17.156 -7.582 0.312 1 98.88 68 VAL B CA 1
ATOM 1868 C C . VAL B 1 68 ? -15.766 -8.07 -0.079 1 98.88 68 VAL B C 1
ATOM 1870 O O . VAL B 1 68 ? -15.602 -9.219 -0.515 1 98.88 68 VAL B O 1
ATOM 1873 N N . ALA B 1 69 ? -14.766 -7.238 0.072 1 98.94 69 ALA B N 1
ATOM 1874 C CA . ALA B 1 69 ? -13.391 -7.641 -0.197 1 98.94 69 ALA B CA 1
ATOM 1875 C C . ALA B 1 69 ? -12.969 -8.797 0.703 1 98.94 69 ALA B C 1
ATOM 1877 O O . ALA B 1 69 ? -12.359 -9.766 0.238 1 98.94 69 ALA B O 1
ATOM 1878 N N . MET B 1 70 ? -13.328 -8.688 1.951 1 98.88 70 MET B N 1
ATOM 1879 C CA . MET B 1 70 ? -12.961 -9.727 2.912 1 98.88 70 MET B CA 1
ATOM 1880 C C . MET B 1 70 ? -13.617 -11.055 2.551 1 98.88 70 MET B C 1
ATOM 1882 O O . MET B 1 70 ? -12.977 -12.109 2.625 1 98.88 70 MET B O 1
ATOM 1886 N N . ALA B 1 71 ? -14.852 -11.016 2.172 1 98.75 71 ALA B N 1
ATOM 1887 C CA . ALA B 1 71 ? -15.555 -12.219 1.749 1 98.75 71 ALA B CA 1
ATOM 1888 C C . ALA B 1 71 ? -14.898 -12.836 0.513 1 98.75 71 ALA B C 1
ATOM 1890 O O . ALA B 1 71 ? -14.734 -14.055 0.427 1 98.75 71 ALA B O 1
ATOM 1891 N N . ASN B 1 72 ? -14.562 -12.008 -0.403 1 98.75 72 ASN B N 1
ATOM 1892 C CA . ASN B 1 72 ? -13.883 -12.469 -1.606 1 98.75 72 ASN B CA 1
ATOM 1893 C C . ASN B 1 72 ? -12.555 -13.148 -1.272 1 98.75 72 ASN B C 1
ATOM 1895 O O . ASN B 1 72 ? -12.273 -14.242 -1.769 1 98.75 72 ASN B O 1
ATOM 1899 N N . ALA B 1 73 ? -11.758 -12.516 -0.442 1 98.88 73 ALA B N 1
ATOM 1900 C CA . ALA B 1 73 ? -10.469 -13.07 -0.035 1 98.88 73 ALA B CA 1
ATOM 1901 C C . ALA B 1 73 ? -10.648 -14.391 0.71 1 98.88 73 ALA B C 1
ATOM 1903 O O . ALA B 1 73 ? -9.898 -15.344 0.488 1 98.88 73 ALA B O 1
ATOM 1904 N N . THR B 1 74 ? -11.633 -14.438 1.54 1 98.88 74 THR B N 1
ATOM 1905 C CA . THR B 1 74 ? -11.906 -15.641 2.314 1 98.88 74 THR B CA 1
ATOM 1906 C C . THR B 1 74 ? -12.328 -16.781 1.399 1 98.88 74 THR B C 1
ATOM 1908 O O . THR B 1 74 ? -11.867 -17.922 1.564 1 98.88 74 THR B O 1
ATOM 1911 N N . ALA B 1 75 ? -13.18 -16.484 0.447 1 98.69 75 ALA B N 1
ATOM 1912 C CA . ALA B 1 75 ? -13.602 -17.5 -0.515 1 98.69 75 ALA B CA 1
ATOM 1913 C C . ALA B 1 75 ? -12.406 -18.016 -1.316 1 98.69 75 ALA B C 1
ATOM 1915 O O . ALA B 1 75 ? -12.305 -19.219 -1.582 1 98.69 75 ALA B O 1
ATOM 1916 N N . THR B 1 76 ? -11.555 -17.156 -1.686 1 98.69 76 THR B N 1
ATOM 1917 C CA . THR B 1 76 ? -10.375 -17.562 -2.443 1 98.69 76 THR B CA 1
ATOM 1918 C C . THR B 1 76 ? -9.453 -18.422 -1.589 1 98.69 76 THR B C 1
ATOM 1920 O O . THR B 1 76 ? -8.93 -19.438 -2.057 1 98.69 76 THR B O 1
ATOM 1923 N N . ASN B 1 77 ? -9.219 -18.016 -0.362 1 98.44 77 ASN B N 1
ATOM 1924 C CA . ASN B 1 77 ? -8.414 -18.812 0.569 1 98.44 77 ASN B CA 1
ATOM 1925 C C . ASN B 1 77 ? -8.961 -20.219 0.722 1 98.44 77 ASN B C 1
ATOM 1927 O O . ASN B 1 77 ? -8.203 -21.203 0.683 1 98.44 77 ASN B O 1
ATOM 1931 N N . THR B 1 78 ? -10.258 -20.344 0.834 1 97.69 78 THR B N 1
ATOM 1932 C CA . THR B 1 78 ? -10.922 -21.641 0.964 1 97.69 78 THR B CA 1
ATOM 1933 C C . THR B 1 78 ? -10.734 -22.469 -0.301 1 97.69 78 THR B C 1
ATOM 1935 O O . THR B 1 78 ? -10.43 -23.656 -0.226 1 97.69 78 THR B O 1
ATOM 1938 N N . TYR B 1 79 ? -10.906 -21.922 -1.425 1 97.69 79 TYR B N 1
ATOM 1939 C CA . TYR B 1 79 ? -10.68 -22.562 -2.709 1 97.69 79 TYR B CA 1
ATOM 1940 C C . TYR B 1 79 ? -9.258 -23.125 -2.795 1 97.69 79 TYR B C 1
ATOM 1942 O O . TYR B 1 79 ? -9.062 -24.297 -3.135 1 97.69 79 TYR B O 1
ATOM 1950 N N . LEU B 1 80 ? -8.281 -22.328 -2.42 1 97.19 80 LEU B N 1
ATOM 1951 C CA . LEU B 1 80 ? -6.875 -22.719 -2.49 1 97.19 80 LEU B CA 1
ATOM 1952 C C . LEU B 1 80 ? -6.586 -23.859 -1.527 1 97.19 80 LEU B C 1
ATOM 1954 O O . LEU B 1 80 ? -5.875 -24.812 -1.878 1 97.19 80 LEU B O 1
ATOM 1958 N N . SER B 1 81 ? -7.156 -23.75 -0.358 1 95.12 81 SER B N 1
ATOM 1959 C CA . SER B 1 81 ? -6.977 -24.828 0.617 1 95.12 81 SER B CA 1
ATOM 1960 C C . SER B 1 81 ? -7.508 -26.156 0.086 1 95.12 81 SER B C 1
ATOM 1962 O O . SER B 1 81 ? -6.895 -27.203 0.294 1 95.12 81 SER B O 1
ATOM 1964 N N . SER B 1 82 ? -8.57 -26.125 -0.675 1 94.38 82 SER B N 1
ATOM 1965 C CA . SER B 1 82 ? -9.133 -27.328 -1.271 1 94.38 82 SER B CA 1
ATOM 1966 C C . SER B 1 82 ? -8.242 -27.859 -2.385 1 94.38 82 SER B C 1
ATOM 1968 O O . SER B 1 82 ? -8.133 -29.078 -2.574 1 94.38 82 SER B O 1
ATOM 1970 N N . GLN B 1 83 ? -7.598 -26.953 -3.078 1 92.62 83 GLN B N 1
ATOM 1971 C CA . GLN B 1 83 ? -6.699 -27.344 -4.16 1 92.62 83 GLN B CA 1
ATOM 1972 C C . GLN B 1 83 ? -5.457 -28.047 -3.617 1 92.62 83 GLN B C 1
ATOM 1974 O O . GLN B 1 83 ? -4.906 -28.938 -4.262 1 92.62 83 GLN B O 1
ATOM 1979 N N . VAL B 1 84 ? -4.965 -27.625 -2.484 1 90.44 84 VAL B N 1
ATOM 1980 C CA . VAL B 1 84 ? -3.814 -28.25 -1.844 1 90.44 84 VAL B CA 1
ATOM 1981 C C . VAL B 1 84 ? -4.117 -29.719 -1.553 1 90.44 84 VAL B C 1
ATOM 1983 O O . VAL B 1 84 ? -3.275 -30.594 -1.782 1 90.44 84 VAL B O 1
ATOM 1986 N N . LEU B 1 85 ? -5.289 -30 -1.235 1 85.31 85 LEU B N 1
ATOM 1987 C CA . LEU B 1 85 ? -5.707 -31.359 -0.898 1 85.31 85 LEU B CA 1
ATOM 1988 C C . LEU B 1 85 ? -5.809 -32.219 -2.15 1 85.31 85 LEU B C 1
ATOM 1990 O O . LEU B 1 85 ? -5.539 -33.406 -2.105 1 85.31 85 LEU B O 1
ATOM 1994 N N . SER B 1 86 ? -6.012 -31.594 -3.283 1 82.75 86 SER B N 1
ATOM 1995 C CA . SER B 1 86 ? -6.227 -32.312 -4.523 1 82.75 86 SER B CA 1
ATOM 1996 C C . SER B 1 86 ? -4.914 -32.531 -5.277 1 82.75 86 SER B C 1
ATOM 1998 O O . SER B 1 86 ? -4.812 -33.438 -6.121 1 82.75 86 SER B O 1
ATOM 2000 N N . ALA B 1 87 ? -3.891 -31.641 -5.02 1 76.38 87 ALA B N 1
ATOM 2001 C CA . ALA B 1 87 ? -2.625 -31.672 -5.746 1 76.38 87 ALA B CA 1
ATOM 2002 C C . ALA B 1 87 ? -1.695 -32.75 -5.188 1 76.38 87 ALA B C 1
ATOM 2004 O O . ALA B 1 87 ? -0.473 -32.594 -5.191 1 76.38 87 ALA B O 1
ATOM 2005 N N . THR B 1 88 ? -2.057 -33.938 -4.906 1 72.31 88 THR B N 1
ATOM 2006 C CA . THR B 1 88 ? -1.397 -34.969 -4.121 1 72.31 88 THR B CA 1
ATOM 2007 C C . THR B 1 88 ? -0.056 -35.344 -4.742 1 72.31 88 THR B C 1
ATOM 2009 O O . THR B 1 88 ? 0.925 -35.562 -4.027 1 72.31 88 THR B O 1
ATOM 2012 N N . ASN B 1 89 ? 0.118 -35.219 -5.984 1 80.31 89 ASN B N 1
ATOM 2013 C CA . ASN B 1 89 ? 1.353 -35.781 -6.512 1 80.31 89 ASN B CA 1
ATOM 2014 C C . ASN B 1 89 ? 2.287 -34.719 -7.051 1 80.31 89 ASN B C 1
ATOM 2016 O O . ASN B 1 89 ? 3.348 -35 -7.598 1 80.31 89 ASN B O 1
ATOM 2020 N N . ASP B 1 90 ? 1.994 -33.438 -6.816 1 85.88 90 ASP B N 1
ATOM 2021 C CA . ASP B 1 90 ? 2.836 -32.344 -7.297 1 85.88 90 ASP B CA 1
ATOM 2022 C C . ASP B 1 90 ? 3.309 -31.484 -6.137 1 85.88 90 ASP B C 1
ATOM 2024 O O . ASP B 1 90 ? 2.617 -30.531 -5.742 1 85.88 90 ASP B O 1
ATOM 2028 N N . THR B 1 91 ? 4.492 -31.828 -5.633 1 89.94 91 THR B N 1
ATOM 2029 C CA . THR B 1 91 ? 5.016 -31.203 -4.426 1 89.94 91 THR B CA 1
ATOM 2030 C C . THR B 1 91 ? 5.242 -29.703 -4.652 1 89.94 91 THR B C 1
ATOM 2032 O O . THR B 1 91 ? 4.949 -28.891 -3.773 1 89.94 91 THR B O 1
ATOM 2035 N N . LEU B 1 92 ? 5.734 -29.359 -5.836 1 92.38 92 LEU B N 1
ATOM 2036 C CA . LEU B 1 92 ? 5.98 -27.953 -6.141 1 92.38 92 LEU B CA 1
ATOM 2037 C C . LEU B 1 92 ? 4.672 -27.172 -6.215 1 92.38 92 LEU B C 1
ATOM 2039 O O . LEU B 1 92 ? 4.547 -26.109 -5.605 1 92.38 92 LEU B O 1
ATOM 2043 N N . MET B 1 93 ? 3.758 -27.797 -6.863 1 91.25 93 MET B N 1
ATOM 2044 C CA . MET B 1 93 ? 2.457 -27.141 -7 1 91.25 93 MET B CA 1
ATOM 2045 C C . MET B 1 93 ? 1.787 -26.969 -5.641 1 91.25 93 MET B C 1
ATOM 2047 O O . MET B 1 93 ? 1.225 -25.922 -5.352 1 91.25 93 MET B O 1
ATOM 2051 N N . LYS B 1 94 ? 1.871 -27.922 -4.84 1 93 94 LYS B N 1
ATOM 2052 C CA . LYS B 1 94 ? 1.299 -27.844 -3.496 1 93 94 LYS B CA 1
ATOM 2053 C C . LYS B 1 94 ? 1.924 -26.719 -2.688 1 93 94 LYS B C 1
ATOM 2055 O O . LYS B 1 94 ? 1.216 -25.953 -2.018 1 93 94 LYS B O 1
ATOM 2060 N N . LYS B 1 95 ? 3.172 -26.656 -2.76 1 93.94 95 LYS B N 1
ATOM 2061 C CA . LYS B 1 95 ? 3.879 -25.594 -2.041 1 93.94 95 LYS B CA 1
ATOM 2062 C C . LYS B 1 95 ? 3.449 -24.219 -2.531 1 93.94 95 LYS B C 1
ATOM 2064 O O . LYS B 1 95 ? 3.195 -23.312 -1.727 1 93.94 95 LYS B O 1
ATOM 2069 N N . LEU B 1 96 ? 3.342 -24.062 -3.842 1 95.06 96 LEU B N 1
ATOM 2070 C CA . LEU B 1 96 ? 2.963 -22.781 -4.434 1 95.06 96 LEU B CA 1
ATOM 2071 C C . LEU B 1 96 ? 1.547 -22.391 -4.02 1 95.06 96 LEU B C 1
ATOM 2073 O O . LEU B 1 96 ? 1.299 -21.25 -3.648 1 95.06 96 LEU B O 1
ATOM 2077 N N . ILE B 1 97 ? 0.671 -23.344 -3.982 1 95.69 97 ILE B N 1
ATOM 2078 C CA . ILE B 1 97 ? -0.724 -23.078 -3.646 1 95.69 97 ILE B CA 1
ATOM 2079 C C . ILE B 1 97 ? -0.844 -22.75 -2.16 1 95.69 97 ILE B C 1
ATOM 2081 O O . ILE B 1 97 ? -1.614 -21.859 -1.772 1 95.69 97 ILE B O 1
ATOM 2085 N N . LYS B 1 98 ? -0.126 -23.438 -1.354 1 95 98 LYS B N 1
ATOM 2086 C CA . LYS B 1 98 ? -0.114 -23.141 0.077 1 95 98 LYS B CA 1
ATOM 2087 C C . LYS B 1 98 ? 0.386 -21.734 0.345 1 95 98 LYS B C 1
ATOM 2089 O O . LYS B 1 98 ? -0.165 -21.016 1.189 1 95 98 LYS B O 1
ATOM 2094 N N . ASP B 1 99 ? 1.406 -21.359 -0.356 1 94.5 99 ASP B N 1
ATOM 2095 C CA . ASP B 1 99 ? 1.938 -20.016 -0.22 1 94.5 99 ASP B CA 1
ATOM 2096 C C . ASP B 1 99 ? 0.913 -18.969 -0.665 1 94.5 99 ASP B C 1
ATOM 2098 O O . ASP B 1 99 ? 0.782 -17.906 -0.043 1 94.5 99 ASP B O 1
ATOM 2102 N N . CYS B 1 100 ? 0.239 -19.281 -1.683 1 97.25 100 CYS B N 1
ATOM 2103 C CA . CYS B 1 100 ? -0.819 -18.375 -2.137 1 97.25 100 CYS B CA 1
ATOM 2104 C C . CYS B 1 100 ? -1.913 -18.25 -1.083 1 97.25 100 CYS B C 1
ATOM 2106 O O . CYS B 1 100 ? -2.365 -17.141 -0.784 1 97.25 100 CYS B O 1
ATOM 2108 N N . ALA B 1 101 ? -2.314 -19.359 -0.527 1 97.69 101 ALA B N 1
ATOM 2109 C CA . ALA B 1 101 ? -3.334 -19.344 0.519 1 97.69 101 ALA B CA 1
ATOM 2110 C C . ALA B 1 101 ? -2.889 -18.484 1.702 1 97.69 101 ALA B C 1
ATOM 2112 O O . ALA B 1 101 ? -3.686 -17.734 2.266 1 97.69 101 ALA B O 1
ATOM 2113 N N . LYS B 1 102 ? -1.659 -18.578 2.068 1 97.25 102 LYS B N 1
ATOM 2114 C CA . LYS B 1 102 ? -1.103 -17.781 3.152 1 97.25 102 LYS B CA 1
ATOM 2115 C C . LYS B 1 102 ? -1.223 -16.281 2.846 1 97.25 102 LYS B C 1
ATOM 2117 O O . LYS B 1 102 ? -1.565 -15.492 3.725 1 97.25 102 LYS B O 1
ATOM 2122 N N . ASN B 1 103 ? -0.992 -15.906 1.663 1 98.25 103 ASN B N 1
ATOM 2123 C CA . ASN B 1 103 ? -1.055 -14.5 1.28 1 98.25 103 ASN B CA 1
ATOM 2124 C C . ASN B 1 103 ? -2.488 -13.977 1.29 1 98.25 103 ASN B C 1
ATOM 2126 O O . ASN B 1 103 ? -2.729 -12.812 1.617 1 98.25 103 ASN B O 1
ATOM 2130 N N . TYR B 1 104 ? -3.42 -14.789 0.989 1 98.62 104 TYR B N 1
ATOM 2131 C CA . TYR B 1 104 ? -4.812 -14.391 1.146 1 98.62 104 TYR B CA 1
ATOM 2132 C C . TYR B 1 104 ? -5.188 -14.281 2.619 1 98.62 104 TYR B C 1
ATOM 2134 O O . TYR B 1 104 ? -6.016 -13.445 2.994 1 98.62 104 TYR B O 1
ATOM 2142 N N . SER B 1 105 ? -4.594 -15.047 3.461 1 98.69 105 SER B N 1
ATOM 2143 C CA . SER B 1 105 ? -4.785 -14.867 4.898 1 98.69 105 SER B CA 1
ATOM 2144 C C . SER B 1 105 ? -4.266 -13.508 5.355 1 98.69 105 SER B C 1
ATOM 2146 O O . SER B 1 105 ? -4.898 -12.836 6.176 1 98.69 105 SER B O 1
ATOM 2148 N N . TYR B 1 106 ? -3.115 -13.094 4.789 1 98.5 106 TYR B N 1
ATOM 2149 C CA . TYR B 1 106 ? -2.59 -11.773 5.094 1 98.5 106 TYR B CA 1
ATOM 2150 C C . TYR B 1 106 ? -3.539 -10.68 4.609 1 98.5 106 TYR B C 1
ATOM 2152 O O . TYR B 1 106 ? -3.746 -9.68 5.301 1 98.5 106 TYR B O 1
ATOM 2160 N N . ALA B 1 107 ? -4.059 -10.898 3.426 1 98.81 107 ALA B N 1
ATOM 2161 C CA . ALA B 1 107 ? -5.027 -9.938 2.904 1 98.81 107 ALA B CA 1
ATOM 2162 C C . ALA B 1 107 ? -6.238 -9.828 3.822 1 98.81 107 ALA B C 1
ATOM 2164 O O . ALA B 1 107 ? -6.703 -8.727 4.121 1 98.81 107 ALA B O 1
ATOM 2165 N N . ILE B 1 108 ? -6.754 -10.914 4.277 1 98.94 108 ILE B N 1
ATOM 2166 C CA . ILE B 1 108 ? -7.902 -10.953 5.176 1 98.94 108 ILE B CA 1
ATOM 2167 C C . ILE B 1 108 ? -7.578 -10.211 6.465 1 98.94 108 ILE B C 1
ATOM 2169 O O . ILE B 1 108 ? -8.375 -9.406 6.945 1 98.94 108 ILE B O 1
ATOM 2173 N N . GLU B 1 109 ? -6.434 -10.453 7.016 1 98.88 109 GLU B N 1
ATOM 2174 C CA . GLU B 1 109 ? -6.012 -9.773 8.234 1 98.88 109 GLU B CA 1
ATOM 2175 C C . GLU B 1 109 ? -5.93 -8.266 8.023 1 98.88 109 GLU B C 1
ATOM 2177 O O . GLU B 1 109 ? -6.352 -7.488 8.883 1 98.88 109 GLU B O 1
ATOM 2182 N N . ALA B 1 110 ? -5.387 -7.875 6.898 1 98.88 110 ALA B N 1
ATOM 2183 C CA . ALA B 1 110 ? -5.301 -6.453 6.578 1 98.88 110 ALA B CA 1
ATOM 2184 C C . ALA B 1 110 ? -6.688 -5.836 6.441 1 98.88 110 ALA B C 1
ATOM 2186 O O . ALA B 1 110 ? -6.922 -4.711 6.891 1 98.88 110 ALA B O 1
ATOM 2187 N N . LEU B 1 111 ? -7.586 -6.539 5.867 1 98.94 111 LEU B N 1
ATOM 2188 C CA . LEU B 1 111 ? -8.945 -6.047 5.699 1 98.94 111 LEU B CA 1
ATOM 2189 C C . LEU B 1 111 ? -9.664 -5.965 7.043 1 98.94 111 LEU B C 1
ATOM 2191 O O . LEU B 1 111 ? -10.453 -5.051 7.273 1 98.94 111 LEU B O 1
ATOM 2195 N N . GLN B 1 112 ? -9.406 -6.902 7.918 1 98.94 112 GLN B N 1
ATOM 2196 C CA . GLN B 1 112 ? -9.93 -6.828 9.273 1 98.94 112 GLN B CA 1
ATOM 2197 C C . GLN B 1 112 ? -9.438 -5.574 9.992 1 98.94 112 GLN B C 1
ATOM 2199 O O . GLN B 1 112 ? -10.211 -4.883 10.656 1 98.94 112 GLN B O 1
ATOM 2204 N N . ALA B 1 113 ? -8.164 -5.352 9.82 1 98.88 113 ALA B N 1
ATOM 2205 C CA . ALA B 1 113 ? -7.598 -4.133 10.398 1 98.88 113 ALA B CA 1
ATOM 2206 C C . ALA B 1 113 ? -8.258 -2.891 9.812 1 98.88 113 ALA B C 1
ATOM 2208 O O . ALA B 1 113 ? -8.523 -1.922 10.523 1 98.88 113 ALA B O 1
ATOM 2209 N N . SER B 1 114 ? -8.523 -2.928 8.516 1 98.88 114 SER B N 1
ATOM 2210 C CA . SER B 1 114 ? -9.188 -1.808 7.863 1 98.88 114 SER B CA 1
ATOM 2211 C C . SER B 1 114 ? -10.578 -1.562 8.453 1 98.88 114 SER B C 1
ATOM 2213 O O . SER B 1 114 ? -10.969 -0.415 8.664 1 98.88 114 SER B O 1
ATOM 2215 N N . LEU B 1 115 ? -11.305 -2.6 8.719 1 98.94 115 LEU B N 1
ATOM 2216 C CA . LEU B 1 115 ? -12.625 -2.463 9.328 1 98.94 115 LEU B CA 1
ATOM 2217 C C . LEU B 1 115 ? -12.531 -1.811 10.703 1 98.94 115 LEU B C 1
ATOM 2219 O O . LEU B 1 115 ? -13.359 -0.964 11.047 1 98.94 115 LEU B O 1
ATOM 2223 N N . GLN B 1 116 ? -11.562 -2.191 11.477 1 98.81 116 GLN B N 1
ATOM 2224 C CA . GLN B 1 116 ? -11.344 -1.568 12.781 1 98.81 116 GLN B CA 1
ATOM 2225 C C . GLN B 1 116 ? -11.031 -0.082 12.633 1 98.81 116 GLN B C 1
ATOM 2227 O O . GLN B 1 116 ? -11.539 0.742 13.398 1 98.81 116 GLN B O 1
ATOM 2232 N N . ASP B 1 117 ? -10.227 0.252 11.656 1 98.56 117 ASP B N 1
ATOM 2233 C CA . ASP B 1 117 ? -9.898 1.647 11.383 1 98.56 117 ASP B CA 1
ATOM 2234 C C . ASP B 1 117 ? -11.148 2.438 10.992 1 98.56 117 ASP B C 1
ATOM 2236 O O . ASP B 1 117 ? -11.336 3.566 11.453 1 98.56 117 ASP B O 1
ATOM 2240 N N . LEU B 1 118 ? -11.969 1.867 10.18 1 98.62 118 LEU B N 1
ATOM 2241 C CA . LEU B 1 118 ? -13.18 2.545 9.742 1 98.62 118 LEU B CA 1
ATOM 2242 C C . LEU B 1 118 ? -14.133 2.766 10.922 1 98.62 118 LEU B C 1
ATOM 2244 O O . LEU B 1 118 ? -14.766 3.818 11.023 1 98.62 118 LEU B O 1
ATOM 2248 N N . ASP B 1 119 ? -14.188 1.798 11.812 1 98.25 119 ASP B N 1
ATOM 2249 C CA . ASP B 1 119 ? -15.016 1.941 13.008 1 98.25 119 ASP B CA 1
ATOM 2250 C C . ASP B 1 119 ? -14.562 3.133 13.852 1 98.25 119 ASP B C 1
ATOM 2252 O O . ASP B 1 119 ? -15.383 3.816 14.461 1 98.25 119 ASP B O 1
ATOM 2256 N N . ALA B 1 120 ? -13.328 3.348 13.828 1 96.69 120 ALA B N 1
ATOM 2257 C CA . ALA B 1 120 ? -12.75 4.449 14.594 1 96.69 120 ALA B CA 1
ATOM 2258 C C . ALA B 1 120 ? -12.633 5.707 13.734 1 96.69 120 ALA B C 1
ATOM 2260 O O . ALA B 1 120 ? -12.125 6.734 14.195 1 96.69 120 ALA B O 1
ATOM 2261 N N . GLU B 1 121 ? -12.984 5.652 12.445 1 95.69 121 GLU B N 1
ATOM 2262 C CA . GLU B 1 121 ? -12.961 6.727 11.461 1 95.69 121 GLU B CA 1
ATOM 2263 C C . GLU B 1 121 ? -11.539 7.18 11.164 1 95.69 121 GLU B C 1
ATOM 2265 O O . GLU B 1 121 ? -11.297 8.359 10.906 1 95.69 121 GLU B O 1
ATOM 2270 N N . PHE B 1 122 ? -10.633 6.234 11.359 1 96.19 122 PHE B N 1
ATOM 2271 C CA . PHE B 1 122 ? -9.266 6.441 10.914 1 96.19 122 PHE B CA 1
ATOM 2272 C C . PHE B 1 122 ? -9.117 6.09 9.438 1 96.19 122 PHE B C 1
ATOM 2274 O O . PHE B 1 122 ? -8.531 5.062 9.094 1 96.19 122 PHE B O 1
ATOM 2281 N N . TYR B 1 123 ? -9.453 6.945 8.523 1 97 123 TYR B N 1
ATOM 2282 C CA . TYR B 1 123 ? -9.625 6.652 7.109 1 97 123 TYR B CA 1
ATOM 2283 C C . TYR B 1 123 ? -8.273 6.41 6.438 1 97 123 TYR B C 1
ATOM 2285 O O . TYR B 1 123 ? -8.148 5.539 5.574 1 97 123 TYR B O 1
ATOM 2293 N N . ASP B 1 124 ? -7.309 7.145 6.816 1 96.31 124 ASP B N 1
ATOM 2294 C CA . ASP B 1 124 ? -6 6.977 6.195 1 96.31 124 ASP B CA 1
ATOM 2295 C C . ASP B 1 124 ? -5.414 5.602 6.508 1 96.31 124 ASP B C 1
ATOM 2297 O O . ASP B 1 124 ? -4.848 4.949 5.629 1 96.31 124 ASP B O 1
ATOM 2301 N N . TYR B 1 125 ? -5.574 5.18 7.703 1 97.5 125 TYR B N 1
ATOM 2302 C CA . TYR B 1 125 ? -5.086 3.857 8.078 1 97.5 125 TYR B CA 1
ATOM 2303 C C . TYR B 1 125 ? -5.902 2.762 7.406 1 97.5 125 TYR B C 1
ATOM 2305 O O . TYR B 1 125 ? -5.355 1.741 6.98 1 97.5 125 TYR B O 1
ATOM 2313 N N . ALA B 1 126 ? -7.203 3.014 7.355 1 98.69 126 ALA B N 1
ATOM 2314 C CA . ALA B 1 126 ? -8.047 2.072 6.621 1 98.69 126 ALA B CA 1
ATOM 2315 C C . ALA B 1 126 ? -7.57 1.928 5.176 1 98.69 126 ALA B C 1
ATOM 2317 O O . ALA B 1 126 ? -7.484 0.814 4.652 1 98.69 126 ALA B O 1
ATOM 2318 N N . TYR B 1 127 ? -7.25 3.029 4.598 1 98.5 127 TYR B N 1
ATOM 2319 C CA . TYR B 1 127 ? -6.758 3.076 3.225 1 98.5 127 TYR B CA 1
ATOM 2320 C C . TYR B 1 127 ? -5.484 2.254 3.074 1 98.5 127 TYR B C 1
ATOM 2322 O O . TYR B 1 127 ? -5.375 1.422 2.172 1 98.5 127 TYR B O 1
ATOM 2330 N N . ILE B 1 128 ? -4.512 2.398 3.926 1 98.5 128 ILE B N 1
ATOM 2331 C CA . ILE B 1 128 ? -3.229 1.705 3.877 1 98.5 128 ILE B CA 1
ATOM 2332 C C . ILE B 1 128 ? -3.449 0.199 3.996 1 98.5 128 ILE B C 1
ATOM 2334 O O . ILE B 1 128 ? -2.852 -0.583 3.254 1 98.5 128 ILE B O 1
ATOM 2338 N N . ASN B 1 129 ? -4.344 -0.159 4.871 1 98.88 129 ASN B N 1
ATOM 2339 C CA . ASN B 1 129 ? -4.613 -1.579 5.066 1 98.88 129 ASN B CA 1
ATOM 2340 C C . ASN B 1 129 ? -5.301 -2.195 3.854 1 98.88 129 ASN B C 1
ATOM 2342 O O . ASN B 1 129 ? -5 -3.326 3.471 1 98.88 129 ASN B O 1
ATOM 2346 N N . VAL B 1 130 ? -6.191 -1.492 3.211 1 98.94 130 VAL B N 1
ATOM 2347 C CA . VAL B 1 130 ? -6.844 -2.01 2.012 1 98.94 130 VAL B CA 1
ATOM 2348 C C . VAL B 1 130 ? -5.824 -2.115 0.876 1 98.94 130 VAL B C 1
ATOM 2350 O O . VAL B 1 130 ? -5.84 -3.082 0.109 1 98.94 130 VAL B O 1
ATOM 2353 N N . MET B 1 131 ? -4.996 -1.168 0.79 1 98.5 131 MET B N 1
ATOM 2354 C CA . MET B 1 131 ? -3.943 -1.198 -0.222 1 98.5 131 MET B CA 1
ATOM 2355 C C . MET B 1 131 ? -3.057 -2.428 -0.049 1 98.5 131 MET B C 1
ATOM 2357 O O . MET B 1 131 ? -2.748 -3.117 -1.022 1 98.5 131 MET B O 1
ATOM 2361 N N . ALA B 1 132 ? -2.682 -2.65 1.17 1 98.5 132 ALA B N 1
ATOM 2362 C CA . ALA B 1 132 ? -1.872 -3.836 1.434 1 98.5 132 ALA B CA 1
ATOM 2363 C C . ALA B 1 132 ? -2.625 -5.109 1.06 1 98.5 132 ALA B C 1
ATOM 2365 O O . ALA B 1 132 ? -2.062 -6.012 0.434 1 98.5 132 ALA B O 1
ATOM 2366 N N . ALA B 1 133 ? -3.859 -5.16 1.438 1 98.88 133 ALA B N 1
ATOM 2367 C CA . ALA B 1 133 ? -4.68 -6.328 1.137 1 98.88 133 ALA B CA 1
ATOM 2368 C C . ALA B 1 133 ? -4.719 -6.598 -0.365 1 98.88 133 ALA B C 1
ATOM 2370 O O . ALA B 1 133 ? -4.664 -7.75 -0.797 1 98.88 133 ALA B O 1
ATOM 2371 N N . ALA B 1 134 ? -4.789 -5.566 -1.16 1 98.56 134 ALA B N 1
ATOM 2372 C CA . ALA B 1 134 ? -4.871 -5.684 -2.613 1 98.56 134 ALA B CA 1
ATOM 2373 C C . ALA B 1 134 ? -3.572 -6.238 -3.193 1 98.56 134 ALA B C 1
ATOM 2375 O O . ALA B 1 134 ? -3.578 -6.863 -4.254 1 98.56 134 ALA B O 1
ATOM 2376 N N . ASP B 1 135 ? -2.498 -6.035 -2.43 1 97.75 135 ASP B N 1
ATOM 2377 C CA . ASP B 1 135 ? -1.188 -6.359 -2.99 1 97.75 135 ASP B CA 1
ATOM 2378 C C . ASP B 1 135 ? -0.737 -7.75 -2.559 1 97.75 135 ASP B C 1
ATOM 2380 O O . ASP B 1 135 ? 0.041 -8.398 -3.26 1 97.75 135 ASP B O 1
ATOM 2384 N N . TYR B 1 136 ? -1.229 -8.305 -1.51 1 98 136 TYR B N 1
ATOM 2385 C CA . TYR B 1 136 ? -0.738 -9.578 -0.983 1 98 136 TYR B CA 1
ATOM 2386 C C . TYR B 1 136 ? -0.89 -10.688 -2.012 1 98 136 TYR B C 1
ATOM 2388 O O . TYR B 1 136 ? 0.026 -11.492 -2.207 1 98 136 TYR B O 1
ATOM 2396 N N . PRO B 1 137 ? -1.941 -10.711 -2.826 1 96.06 137 PRO B N 1
ATOM 2397 C CA . PRO B 1 137 ? -2.068 -11.797 -3.803 1 96.06 137 PRO B CA 1
ATOM 2398 C C . PRO B 1 137 ? -1.005 -11.727 -4.895 1 96.06 137 PRO B C 1
ATOM 2400 O O . PRO B 1 137 ? -0.752 -12.727 -5.574 1 96.06 137 PRO B O 1
ATOM 2403 N N . ASN B 1 138 ? -0.364 -10.547 -5.07 1 93.44 138 ASN B N 1
ATOM 2404 C CA . ASN B 1 138 ? 0.698 -10.422 -6.066 1 93.44 138 ASN B CA 1
ATOM 2405 C C . ASN B 1 138 ? 1.868 -11.352 -5.754 1 93.44 138 ASN B C 1
ATOM 2407 O O . ASN B 1 138 ? 2.59 -11.773 -6.656 1 93.44 138 ASN B O 1
ATOM 2411 N N . VAL B 1 139 ? 2.021 -11.703 -4.516 1 94.88 139 VAL B N 1
ATOM 2412 C CA . VAL B 1 139 ? 3.1 -12.586 -4.09 1 94.88 139 VAL B CA 1
ATOM 2413 C C . VAL B 1 139 ? 2.92 -13.961 -4.727 1 94.88 139 VAL B C 1
ATOM 2415 O O . VAL B 1 139 ? 3.898 -14.602 -5.121 1 94.88 139 VAL B O 1
ATOM 2418 N N . CYS B 1 140 ? 1.648 -14.352 -4.852 1 94.44 140 CYS B N 1
ATOM 2419 C CA . CYS B 1 140 ? 1.345 -15.633 -5.48 1 94.44 140 CYS B CA 1
ATOM 2420 C C . CYS B 1 140 ? 1.778 -15.641 -6.941 1 94.44 140 CYS B C 1
ATOM 2422 O O . CYS B 1 140 ? 2.439 -16.578 -7.395 1 94.44 140 CYS B O 1
ATOM 2424 N N . HIS B 1 141 ? 1.426 -14.594 -7.59 1 90.38 141 HIS B N 1
ATOM 2425 C CA . HIS B 1 141 ? 1.804 -14.461 -8.992 1 90.38 141 HIS B CA 1
ATOM 2426 C C . HIS B 1 141 ? 3.318 -14.508 -9.164 1 90.38 141 HIS B C 1
ATOM 2428 O O . HIS B 1 141 ? 3.83 -15.211 -10.031 1 90.38 141 HIS B O 1
ATOM 2434 N N . SER B 1 142 ? 4.027 -13.867 -8.359 1 90.5 142 SER B N 1
ATOM 2435 C CA . SER B 1 142 ? 5.484 -13.797 -8.398 1 90.5 142 SER B CA 1
ATOM 2436 C C . SER B 1 142 ? 6.105 -15.164 -8.094 1 90.5 142 SER B C 1
ATOM 2438 O O . SER B 1 142 ? 7.098 -15.547 -8.719 1 90.5 142 SER B O 1
ATOM 2440 N N . SER B 1 143 ? 5.535 -15.914 -7.18 1 92.25 143 SER B N 1
ATOM 2441 C CA . SER B 1 143 ? 6.039 -17.234 -6.812 1 92.25 143 SER B CA 1
ATOM 2442 C C . SER B 1 143 ? 5.941 -18.203 -7.98 1 92.25 143 SER B C 1
ATOM 2444 O O . SER B 1 143 ? 6.871 -18.969 -8.242 1 92.25 143 SER B O 1
ATOM 2446 N N . PHE B 1 144 ? 4.859 -18.141 -8.695 1 93.69 144 PHE B N 1
ATOM 2447 C CA . PHE B 1 144 ? 4.695 -19 -9.859 1 93.69 144 PHE B CA 1
ATOM 2448 C C . PHE B 1 144 ? 5.66 -18.594 -10.969 1 93.69 144 PHE B C 1
ATOM 2450 O O . PHE B 1 144 ? 6.223 -19.453 -11.648 1 93.69 144 PHE B O 1
ATOM 2457 N N . ARG B 1 145 ? 5.801 -17.344 -11.109 1 89.56 145 ARG B N 1
ATOM 2458 C CA . ARG B 1 145 ? 6.695 -16.844 -12.148 1 89.56 145 ARG B CA 1
ATOM 2459 C C . ARG B 1 145 ? 8.133 -17.297 -11.898 1 89.56 145 ARG B C 1
ATOM 2461 O O . ARG B 1 145 ? 8.867 -17.578 -12.844 1 89.56 145 ARG B O 1
ATOM 2468 N N . ARG B 1 146 ? 8.539 -17.438 -10.672 1 89.56 146 ARG B N 1
ATOM 2469 C CA . ARG B 1 146 ? 9.906 -17.781 -10.297 1 89.56 146 ARG B CA 1
ATOM 2470 C C . ARG B 1 146 ? 10.109 -19.297 -10.289 1 89.56 146 ARG B C 1
ATOM 2472 O O . ARG B 1 146 ? 11.211 -19.781 -10.023 1 89.56 146 ARG B O 1
ATOM 2479 N N . SER B 1 147 ? 9.039 -19.984 -10.555 1 90.94 147 SER B N 1
ATOM 2480 C CA . SER B 1 147 ? 9.109 -21.453 -10.586 1 90.94 147 SER B CA 1
ATOM 2481 C C . SER B 1 147 ? 9.094 -21.984 -12.016 1 90.94 147 SER B C 1
ATOM 2483 O O . SER B 1 147 ? 8.039 -22 -12.656 1 90.94 147 SER B O 1
ATOM 2485 N N . PRO B 1 148 ? 10.266 -22.422 -12.398 1 86.25 148 PRO B N 1
ATOM 2486 C CA . PRO B 1 148 ? 10.359 -22.875 -13.789 1 86.25 148 PRO B CA 1
ATOM 2487 C C . PRO B 1 148 ? 9.375 -23.984 -14.125 1 86.25 148 PRO B C 1
ATOM 2489 O O . PRO B 1 148 ? 9.172 -24.906 -13.32 1 86.25 148 PRO B O 1
ATOM 2492 N N . GLY B 1 149 ? 8.68 -23.797 -15.242 1 87.44 149 GLY B N 1
ATOM 2493 C CA . GLY B 1 149 ? 7.867 -24.859 -15.812 1 87.44 149 GLY B CA 1
ATOM 2494 C C . GLY B 1 149 ? 6.449 -24.875 -15.281 1 87.44 149 GLY B C 1
ATOM 2495 O O . GLY B 1 149 ? 5.652 -25.75 -15.641 1 87.44 149 GLY B O 1
ATOM 2496 N N . VAL B 1 150 ? 6.203 -23.938 -14.367 1 89.38 150 VAL B N 1
ATOM 2497 C CA . VAL B 1 150 ? 4.859 -23.969 -13.805 1 89.38 150 VAL B CA 1
ATOM 2498 C C . VAL B 1 150 ? 4.098 -22.719 -14.219 1 89.38 150 VAL B C 1
ATOM 2500 O O . VAL B 1 150 ? 4.57 -21.594 -14.008 1 89.38 150 VAL B O 1
ATOM 2503 N N . ALA B 1 151 ? 2.994 -22.859 -14.828 1 91.25 151 ALA B N 1
ATOM 2504 C CA . ALA B 1 151 ? 2.158 -21.734 -15.242 1 91.25 151 ALA B CA 1
ATOM 2505 C C . ALA B 1 151 ? 1.235 -21.297 -14.109 1 91.25 151 ALA B C 1
ATOM 2507 O O . ALA B 1 151 ? 0.753 -22.125 -13.336 1 91.25 151 ALA B O 1
ATOM 2508 N N . TYR B 1 152 ? 1.006 -20.031 -14.102 1 93.31 152 TYR B N 1
ATOM 2509 C CA . TYR B 1 152 ? 0.035 -19.5 -13.156 1 93.31 152 TYR B CA 1
ATOM 2510 C C . TYR B 1 152 ? -1.386 -19.875 -13.562 1 93.31 152 TYR B C 1
ATOM 2512 O O . TYR B 1 152 ? -1.841 -19.516 -14.648 1 93.31 152 TYR B O 1
ATOM 2520 N N . PRO B 1 153 ? -2.139 -20.516 -12.688 1 93.5 153 PRO B N 1
ATOM 2521 C CA . PRO B 1 153 ? -3.475 -20.953 -13.094 1 93.5 153 PRO B CA 1
ATOM 2522 C C . PRO B 1 153 ? -4.41 -19.797 -13.406 1 93.5 153 PRO B C 1
ATOM 2524 O O . PRO B 1 153 ? -4.461 -18.828 -12.648 1 93.5 153 PRO B O 1
ATOM 2527 N N . HIS B 1 154 ? -5.203 -19.938 -14.477 1 94.94 154 HIS B N 1
ATOM 2528 C CA . HIS B 1 154 ? -6.102 -18.875 -14.914 1 94.94 154 HIS B CA 1
ATOM 2529 C C . HIS B 1 154 ? -7.141 -18.562 -13.836 1 94.94 154 HIS B C 1
ATOM 2531 O O . HIS B 1 154 ? -7.484 -17.391 -13.633 1 94.94 154 HIS B O 1
ATOM 2537 N N . GLU B 1 155 ? -7.621 -19.531 -13.156 1 96 155 GLU B N 1
ATOM 2538 C CA . GLU B 1 155 ? -8.609 -19.344 -12.094 1 96 155 GLU B CA 1
ATOM 2539 C C . GLU B 1 155 ? -8.047 -18.469 -10.969 1 96 155 GLU B C 1
ATOM 2541 O O . GLU B 1 155 ? -8.742 -17.594 -10.445 1 96 155 GLU B O 1
ATOM 2546 N N . LEU B 1 156 ? -6.781 -18.703 -10.656 1 95.94 156 LEU B N 1
ATOM 2547 C CA . LEU B 1 156 ? -6.145 -17.906 -9.617 1 95.94 156 LEU B CA 1
ATOM 2548 C C . LEU B 1 156 ? -5.961 -16.469 -10.07 1 95.94 156 LEU B C 1
ATOM 2550 O O . LEU B 1 156 ? -6.16 -15.531 -9.297 1 95.94 156 LEU B O 1
ATOM 2554 N N . ALA B 1 157 ? -5.605 -16.266 -11.32 1 96.5 157 ALA B N 1
ATOM 2555 C CA . ALA B 1 157 ? -5.477 -14.922 -11.875 1 96.5 157 ALA B CA 1
ATOM 2556 C C . ALA B 1 157 ? -6.801 -14.164 -11.797 1 96.5 157 ALA B C 1
ATOM 2558 O O . ALA B 1 157 ? -6.832 -12.992 -11.422 1 96.5 157 ALA B O 1
ATOM 2559 N N . ALA B 1 158 ? -7.848 -14.828 -12.125 1 97.5 158 ALA B N 1
ATOM 2560 C CA . ALA B 1 158 ? -9.172 -14.211 -12.109 1 97.5 158 ALA B CA 1
ATOM 2561 C C . ALA B 1 158 ? -9.578 -13.812 -10.688 1 97.5 158 ALA B C 1
ATOM 2563 O O . ALA B 1 158 ? -10.133 -12.734 -10.477 1 97.5 158 ALA B O 1
ATOM 2564 N N . ARG B 1 159 ? -9.328 -14.656 -9.766 1 97.69 159 ARG B N 1
ATOM 2565 C CA . ARG B 1 159 ? -9.648 -14.367 -8.367 1 97.69 159 ARG B CA 1
ATOM 2566 C C . ARG B 1 159 ? -8.812 -13.203 -7.844 1 97.69 159 ARG B C 1
ATOM 2568 O O . ARG B 1 159 ? -9.328 -12.344 -7.121 1 97.69 159 ARG B O 1
ATOM 2575 N N . GLU B 1 160 ? -7.559 -13.195 -8.172 1 97.75 160 GLU B N 1
ATOM 2576 C CA . GLU B 1 160 ? -6.684 -12.086 -7.809 1 97.75 160 GLU B CA 1
ATOM 2577 C C . GLU B 1 160 ? -7.215 -10.766 -8.352 1 97.75 160 GLU B C 1
ATOM 2579 O O . GLU B 1 160 ? -7.289 -9.773 -7.629 1 97.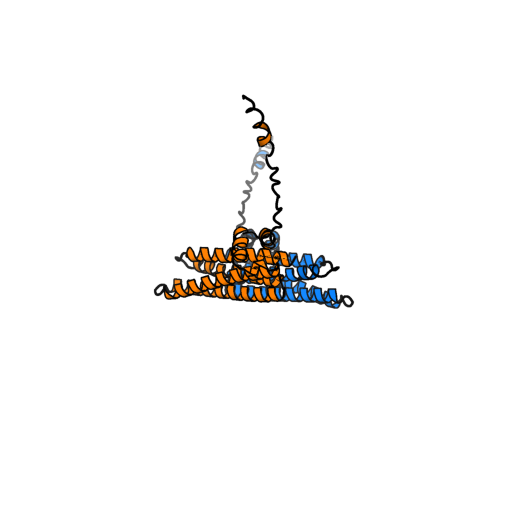75 160 GLU B O 1
ATOM 2584 N N . ASP B 1 161 ? -7.637 -10.789 -9.594 1 97.31 161 ASP B N 1
ATOM 2585 C CA . ASP B 1 161 ? -8.188 -9.594 -10.219 1 97.31 161 ASP B CA 1
ATOM 2586 C C . ASP B 1 161 ? -9.484 -9.156 -9.531 1 97.31 161 ASP B C 1
ATOM 2588 O O . ASP B 1 161 ? -9.719 -7.961 -9.344 1 97.31 161 ASP B O 1
ATOM 2592 N N . GLY B 1 162 ? -10.25 -10.102 -9.203 1 98.06 162 GLY B N 1
ATOM 2593 C CA . GLY B 1 162 ? -11.484 -9.805 -8.492 1 98.06 162 GLY B CA 1
ATOM 2594 C C . GLY B 1 162 ? -11.258 -9.055 -7.188 1 98.06 162 GLY B C 1
ATOM 2595 O O . GLY B 1 162 ? -11.875 -8.023 -6.945 1 98.06 162 GLY B O 1
ATOM 2596 N N . LEU B 1 163 ? -10.359 -9.57 -6.383 1 98.81 163 LEU B N 1
ATOM 2597 C CA . LEU B 1 163 ? -10.062 -8.906 -5.117 1 98.81 163 LEU B CA 1
ATOM 2598 C C . LEU B 1 163 ? -9.484 -7.516 -5.352 1 98.81 163 LEU B C 1
ATOM 2600 O O . LEU B 1 163 ? -9.867 -6.559 -4.672 1 98.81 163 LEU B O 1
ATOM 2604 N N . LYS B 1 164 ? -8.641 -7.379 -6.285 1 98.5 164 LYS B N 1
ATOM 2605 C CA . LYS B 1 164 ? -8.023 -6.094 -6.598 1 98.5 164 LYS B CA 1
ATOM 2606 C C . LYS B 1 164 ? -9.07 -5.055 -6.973 1 98.5 164 LYS B C 1
ATOM 2608 O O . LYS B 1 164 ? -9.023 -3.916 -6.5 1 98.5 164 LYS B O 1
ATOM 2613 N N . HIS B 1 165 ? -10.008 -5.441 -7.777 1 98.62 165 HIS B N 1
ATOM 2614 C CA . HIS B 1 165 ? -11.047 -4.512 -8.219 1 98.62 165 HIS B CA 1
ATOM 2615 C C . HIS B 1 165 ? -11.93 -4.086 -7.051 1 98.62 165 HIS B C 1
ATOM 2617 O O . HIS B 1 165 ? -12.266 -2.908 -6.918 1 98.62 165 HIS B O 1
ATOM 2623 N N . ILE B 1 166 ? -12.273 -4.996 -6.23 1 98.81 166 ILE B N 1
ATOM 2624 C CA . ILE B 1 166 ? -13.086 -4.676 -5.066 1 98.81 166 ILE B CA 1
ATOM 2625 C C . ILE B 1 166 ? -12.328 -3.715 -4.152 1 98.81 166 ILE B C 1
ATOM 2627 O O . ILE B 1 166 ? -12.891 -2.727 -3.676 1 98.81 166 ILE B O 1
ATOM 2631 N N . CYS B 1 167 ? -11.055 -4 -3.924 1 98.88 167 CYS B N 1
ATOM 2632 C CA . CYS B 1 167 ? -10.234 -3.137 -3.086 1 98.88 167 CYS B CA 1
ATOM 2633 C C . CYS B 1 167 ? -10.109 -1.743 -3.689 1 98.88 167 CYS B C 1
ATOM 2635 O O . CYS B 1 167 ? -10.141 -0.744 -2.969 1 98.88 167 CYS B O 1
ATOM 2637 N N . GLU B 1 168 ? -10 -1.688 -5.008 1 98.69 168 GLU B N 1
ATOM 2638 C CA . GLU B 1 168 ? -9.938 -0.384 -5.66 1 98.69 168 GLU B CA 1
ATOM 2639 C C . GLU B 1 168 ? -11.211 0.418 -5.422 1 98.69 168 GLU B C 1
ATOM 2641 O O . GLU B 1 168 ? -11.156 1.631 -5.203 1 98.69 168 GLU B O 1
ATOM 2646 N N . VAL B 1 169 ? -12.297 -0.206 -5.473 1 98.69 169 VAL B N 1
ATOM 2647 C CA . VAL B 1 169 ? -13.562 0.455 -5.164 1 98.69 169 VAL B CA 1
ATOM 2648 C C . VAL B 1 169 ? -13.547 0.94 -3.719 1 98.69 169 VAL B C 1
ATOM 2650 O O . VAL B 1 1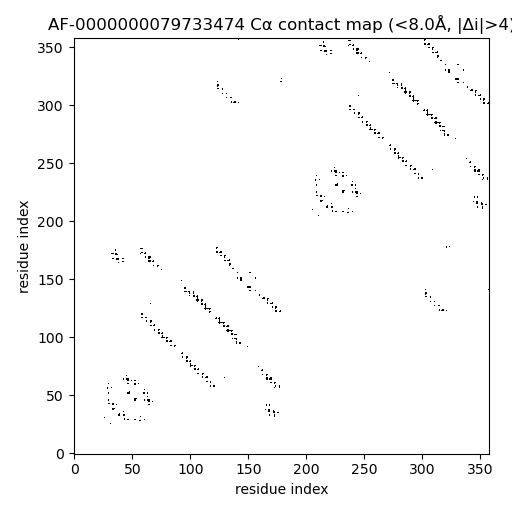69 ? -13.859 2.102 -3.443 1 98.69 169 VAL B O 1
ATOM 2653 N N . ALA B 1 170 ? -13.18 0.057 -2.805 1 98.81 170 ALA B N 1
ATOM 2654 C CA . ALA B 1 170 ? -13.117 0.427 -1.394 1 98.81 170 ALA B CA 1
ATOM 2655 C C . ALA B 1 170 ? -12.188 1.614 -1.179 1 98.81 170 ALA B C 1
ATOM 2657 O O . ALA B 1 170 ? -12.516 2.547 -0.44 1 98.81 170 ALA B O 1
ATOM 2658 N N . LEU B 1 171 ? -11.062 1.587 -1.839 1 98.62 171 LEU B N 1
ATOM 2659 C CA . LEU B 1 171 ? -10.086 2.664 -1.734 1 98.62 171 LEU B CA 1
ATOM 2660 C C . LEU B 1 171 ? -10.68 3.984 -2.221 1 98.62 171 LEU B C 1
ATOM 2662 O O . LEU B 1 171 ? -10.453 5.031 -1.608 1 98.62 171 LEU B O 1
ATOM 2666 N N . GLY B 1 172 ? -11.383 3.92 -3.326 1 97.94 172 GLY B N 1
ATOM 2667 C CA . GLY B 1 172 ? -12.031 5.121 -3.824 1 97.94 172 GLY B CA 1
ATOM 2668 C C . GLY B 1 172 ? -12.992 5.738 -2.824 1 97.94 172 GLY B C 1
ATOM 2669 O O . GLY B 1 172 ? -12.984 6.953 -2.615 1 97.94 172 GLY B O 1
ATOM 2670 N N . ILE B 1 173 ? -13.758 4.953 -2.176 1 98.19 173 ILE B N 1
ATOM 2671 C CA . ILE B 1 173 ? -14.719 5.438 -1.194 1 98.19 173 ILE B CA 1
ATOM 2672 C C . ILE B 1 173 ? -13.984 6 0.019 1 98.19 173 ILE B C 1
ATOM 2674 O O . ILE B 1 173 ? -14.281 7.105 0.473 1 98.19 173 ILE B O 1
ATOM 2678 N N . ILE B 1 174 ? -13.047 5.297 0.537 1 97.94 174 ILE B N 1
ATOM 2679 C CA . ILE B 1 174 ? -12.305 5.691 1.731 1 97.94 174 ILE B CA 1
ATOM 2680 C C . ILE B 1 174 ? -11.562 7 1.471 1 97.94 174 ILE B C 1
ATOM 2682 O O . ILE B 1 174 ? -11.531 7.887 2.328 1 97.94 174 ILE B O 1
ATOM 2686 N N . ASP B 1 175 ? -11.023 7.059 0.302 1 95.38 175 ASP B N 1
ATOM 2687 C CA . ASP B 1 175 ? -10.289 8.266 -0.064 1 95.38 175 ASP B CA 1
ATOM 2688 C C . ASP B 1 175 ? -11.211 9.492 -0.044 1 95.38 175 ASP B C 1
ATOM 2690 O O . ASP B 1 175 ? -10.797 10.578 0.367 1 95.38 175 ASP B O 1
ATOM 2694 N N . SER B 1 176 ? -12.391 9.352 -0.401 1 93.62 176 SER B N 1
ATOM 2695 C CA . SER B 1 176 ? -13.344 10.453 -0.437 1 93.62 176 SER B CA 1
ATOM 2696 C C . SER B 1 176 ? -13.766 10.867 0.969 1 93.62 176 SER B C 1
ATOM 2698 O O . SER B 1 176 ? -14.195 12 1.187 1 93.62 176 SER B O 1
ATOM 2700 N N . LEU B 1 177 ? -13.695 9.953 1.931 1 92.69 177 LEU B N 1
ATOM 2701 C CA . LEU B 1 177 ? -14.07 10.227 3.314 1 92.69 177 LEU B CA 1
ATOM 2702 C C . LEU B 1 177 ? -12.992 11.039 4.023 1 92.69 177 LEU B C 1
ATOM 2704 O O . LEU B 1 177 ? -13.289 11.789 4.953 1 92.69 177 LEU B O 1
ATOM 2708 N N . GLY B 1 178 ? -11.75 10.812 3.633 1 80.12 178 GLY B N 1
ATOM 2709 C CA . GLY B 1 178 ? -10.648 11.5 4.289 1 80.12 178 GLY B CA 1
ATOM 2710 C C . GLY B 1 178 ? -10.438 12.914 3.773 1 80.12 178 GLY B C 1
ATOM 2711 O O . GLY B 1 178 ? -9.617 13.656 4.312 1 80.12 178 GLY B O 1
ATOM 2712 N N . ARG B 1 179 ? -11.148 13.289 2.768 1 72.06 179 ARG B N 1
ATOM 2713 C CA . ARG B 1 179 ? -11.008 14.625 2.199 1 72.06 179 ARG B CA 1
ATOM 2714 C C . ARG B 1 179 ? -12.016 15.594 2.812 1 72.06 179 ARG B C 1
ATOM 2716 O O . ARG B 1 179 ? -13.086 15.18 3.25 1 72.06 179 ARG B O 1
#

Foldseek 3Di:
DPPPPDPPPVPPPPPPPPPPPPCPVPQPQQQVLLVLFPCNVVSNVQLVVDPVSNPDHLLRSLLSLLVVLLVLLVVLLVVLVVVLVVCVPDPLVNVLSVQLSVLSVQLNVLSVVLNVCSVVPVLVSNLVSLVSSLCSNVVSVVSQVPDPPGDDDPVSVVSSVVSNRSSRSSNSSSVVSVD/DPVPPDPPPPPPPPPDPPPPPPCPVPQPQQQVLLVLFPCNVVSNVQLVVDPVSNPDHLLRSLLSLLVVLLVLLVVLLVVLVVVLVVPVPDPLVNVLSVQLSVLSVQLNVLSVVLNVCSVVPVLVSNLVSLVSSLCSNVVSVVSQVPDPPGDDDPVSVVSSVVSNRSSRSSNSSSVVSVD

Sequence (358 aa):
MAYYSSFAIVLALCISFQSAIHVQGDSSLIESTCKVTNYYDLCISSLKSDLTSLNADANGLAIIMVRVAMANATATNTYLSSQVLSATNDTLMKKLIKDCAKNYSYAIEALQASLQDLDAEFYDYAYINVMAAADYPNVCHSSFRRSPGVAYPHELAAREDGLKHICEVALGIIDSLGRMAYYSSFAIVLALCISFQSAIHVQGDSSLIESTCKVTNYYDLCISSLKSDLTSLNADANGLAIIMVRVAMANATATNTYLSSQVLSATNDTLMKKLIKDCAKNYSYAIEALQASLQDLDAEFYDYAYINVMAAADYPNVCHSSFRRSPGVAYPHELAAREDGLKHICEVALGIIDSLGR

InterPro domains:
  IPR006501 Pectinesterase inhibitor domain [PF04043] (28-172)
  IPR006501 Pectinesterase inhibitor domain [SM00856] (25-173)
  IPR006501 Pectinesterase inhibitor domain [TIGR01614] (6-177)
  IPR035513 Invertase/pectin methylesterase inhibitor domain superfamily [G3DSA:1.20.140.40] (25-177)
  IPR035513 Invertase/pectin methylesterase inhibitor domain superfamily [SSF101148] (27-177)

pLDDT: mean 87.31, std 20.03, range [28.83, 98.94]